Protein AF-A0A397DYB6-F1 (afdb_monomer)

Solvent-accessible surface area (backbone atoms only — not comparable to full-atom values): 16208 Å² total; per-residue (Å²): 142,81,86,83,82,80,81,80,83,84,74,82,78,76,80,81,76,81,74,78,81,73,93,69,81,83,87,76,62,21,26,46,54,40,43,51,46,48,43,54,45,45,75,83,39,56,71,65,58,35,42,52,73,68,42,68,91,58,61,71,75,56,37,57,54,50,52,54,50,37,52,53,45,50,78,40,41,68,63,36,52,60,34,39,76,36,82,89,41,15,77,35,73,74,88,76,66,86,60,63,70,59,49,71,40,70,69,57,50,50,53,51,33,52,51,53,40,51,54,37,45,76,71,71,42,52,75,88,79,51,74,57,44,73,68,53,48,52,48,48,30,58,77,70,54,69,45,61,67,61,52,73,77,51,42,54,52,50,49,52,50,47,53,51,52,48,56,62,72,63,55,78,70,75,73,50,75,63,58,52,50,50,55,49,48,57,57,53,73,73,46,58,66,70,59,54,52,53,48,35,34,74,67,66,76,43,68,85,84,70,76,82,80,80,83,80,82,77,82,80,72,90,70,80,68,61,60,62,58,48,50,58,62,72,66,62,83,65,84,77,76,65,96,78,76,76,89,77,81,82,95,76,90,75,94,131

Structure (mmCIF, N/CA/C/O backbone):
data_AF-A0A397DYB6-F1
#
_entry.id   AF-A0A397DYB6-F1
#
loop_
_atom_site.group_PDB
_atom_site.id
_atom_site.type_symbol
_atom_site.label_atom_id
_atom_site.label_alt_id
_atom_site.label_comp_id
_atom_site.label_asym_id
_atom_site.label_entity_id
_atom_site.label_seq_id
_atom_site.pdbx_PDB_ins_code
_atom_site.Cartn_x
_atom_site.Cartn_y
_atom_site.Cartn_z
_atom_site.occupancy
_atom_site.B_iso_or_equiv
_atom_site.auth_seq_id
_atom_site.auth_comp_id
_atom_site.auth_asym_id
_atom_site.auth_atom_id
_atom_site.pdbx_PDB_model_num
ATOM 1 N N . MET A 1 1 ? 20.108 -19.022 53.177 1.00 40.31 1 MET A N 1
ATOM 2 C CA . MET A 1 1 ? 20.125 -18.521 51.786 1.00 40.31 1 MET A CA 1
ATOM 3 C C . MET A 1 1 ? 20.118 -19.710 50.841 1.00 40.31 1 MET A C 1
ATOM 5 O O . MET A 1 1 ? 21.106 -20.425 50.787 1.00 40.31 1 MET A O 1
ATOM 9 N N . ALA A 1 2 ? 19.011 -19.933 50.136 1.00 40.62 2 ALA A N 1
ATOM 10 C CA . ALA A 1 2 ? 18.939 -20.812 48.971 1.00 40.62 2 ALA A CA 1
ATOM 11 C C . ALA A 1 2 ? 17.915 -20.181 48.008 1.00 40.62 2 ALA A C 1
ATOM 13 O O . ALA A 1 2 ? 16.795 -19.911 48.445 1.00 40.62 2 ALA A O 1
ATOM 14 N N . PRO A 1 3 ? 18.290 -19.834 46.764 1.00 41.88 3 PRO A N 1
ATOM 15 C CA . PRO A 1 3 ? 17.403 -19.117 45.859 1.00 41.88 3 PRO A CA 1
ATOM 16 C C . PRO A 1 3 ? 16.436 -20.069 45.148 1.00 41.88 3 PRO A C 1
ATOM 18 O O . PRO A 1 3 ? 16.834 -21.068 44.548 1.00 41.88 3 PRO A O 1
ATOM 21 N N . THR A 1 4 ? 15.157 -19.710 45.208 1.00 43.44 4 THR A N 1
ATOM 22 C CA . THR A 1 4 ? 14.029 -20.327 44.509 1.00 43.44 4 THR A CA 1
ATOM 23 C C . THR A 1 4 ? 14.244 -20.287 42.993 1.00 43.44 4 THR A C 1
ATOM 25 O O . THR A 1 4 ? 14.401 -19.218 42.402 1.00 43.44 4 THR A O 1
ATOM 28 N N . GLN A 1 5 ? 14.259 -21.463 42.365 1.00 39.41 5 GLN A N 1
ATOM 29 C CA . GLN A 1 5 ? 14.300 -21.641 40.914 1.00 39.41 5 GLN A CA 1
ATOM 30 C C . GLN A 1 5 ? 12.995 -21.125 40.289 1.00 39.41 5 GLN A C 1
ATOM 32 O O . GLN A 1 5 ? 11.906 -21.565 40.650 1.00 39.41 5 GLN A O 1
ATOM 37 N N . LEU A 1 6 ? 13.123 -20.174 39.362 1.00 42.81 6 LEU A N 1
ATOM 38 C CA . LEU A 1 6 ? 12.030 -19.629 38.565 1.00 42.81 6 LEU A CA 1
ATOM 39 C C . LEU A 1 6 ? 11.600 -20.641 37.497 1.00 42.81 6 LEU A C 1
ATOM 41 O O . LEU A 1 6 ? 12.423 -21.147 36.734 1.00 42.81 6 LEU A O 1
ATOM 45 N N . ASP A 1 7 ? 10.295 -20.895 37.460 1.00 39.62 7 ASP A N 1
ATOM 46 C CA . ASP A 1 7 ? 9.620 -21.832 36.569 1.00 39.62 7 ASP A CA 1
ATOM 47 C C . ASP A 1 7 ? 9.733 -21.428 35.084 1.00 39.62 7 ASP A C 1
ATOM 49 O O . ASP A 1 7 ? 9.879 -20.259 34.705 1.00 39.62 7 ASP A O 1
ATOM 53 N N . GLY A 1 8 ? 9.713 -22.450 34.235 1.00 36.09 8 GLY A N 1
ATOM 54 C CA . GLY A 1 8 ? 10.209 -22.454 32.870 1.00 36.09 8 GLY A CA 1
ATOM 55 C C . GLY A 1 8 ? 9.365 -21.654 31.879 1.00 36.09 8 GLY A C 1
ATOM 56 O O . GLY A 1 8 ? 8.184 -21.908 31.637 1.00 36.09 8 GLY A O 1
ATOM 57 N N . ARG A 1 9 ? 10.035 -20.743 31.172 1.00 34.75 9 ARG A N 1
ATOM 58 C CA . ARG A 1 9 ? 9.524 -20.068 29.976 1.00 34.75 9 ARG A CA 1
ATOM 59 C C . ARG A 1 9 ? 9.303 -21.103 28.861 1.00 34.75 9 ARG A C 1
ATOM 61 O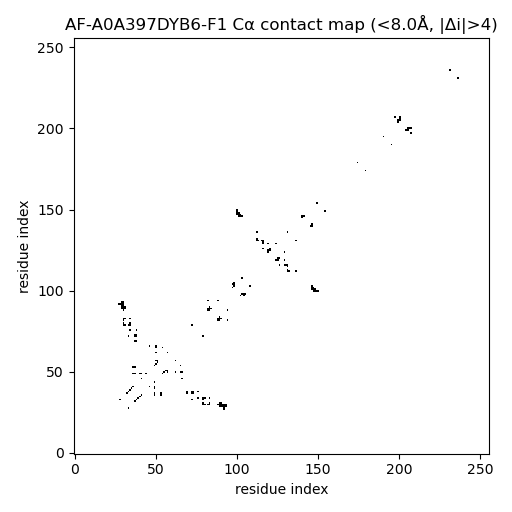 O . ARG A 1 9 ? 10.257 -21.515 28.205 1.00 34.75 9 ARG A O 1
ATOM 68 N N . ARG A 1 10 ? 8.052 -21.509 28.610 1.00 39.28 10 ARG A N 1
ATOM 69 C CA . ARG A 1 10 ? 7.687 -22.373 27.468 1.00 39.28 10 ARG A CA 1
ATOM 70 C C . ARG A 1 10 ? 7.988 -21.659 26.147 1.00 39.28 10 ARG A C 1
ATOM 72 O O . ARG A 1 10 ? 7.194 -20.855 25.660 1.00 39.28 10 ARG A O 1
ATOM 79 N N . THR A 1 11 ? 9.131 -21.954 25.540 1.00 42.47 11 THR A N 1
ATOM 80 C CA . THR A 1 11 ? 9.420 -21.594 24.151 1.00 42.47 11 THR A CA 1
ATOM 81 C C . THR A 1 11 ? 8.788 -22.647 23.244 1.00 42.47 11 THR A C 1
ATOM 83 O O . THR A 1 11 ? 9.254 -23.777 23.131 1.00 42.47 11 THR A O 1
ATOM 86 N N . GLY A 1 12 ? 7.670 -22.293 22.608 1.00 33.28 12 GLY A N 1
ATOM 87 C CA . GLY A 1 12 ? 7.021 -23.145 21.613 1.00 33.28 12 GLY A CA 1
ATOM 88 C C . GLY A 1 12 ? 7.975 -23.448 20.455 1.00 33.28 12 GLY A C 1
ATOM 89 O O . GLY A 1 12 ? 8.261 -22.581 19.628 1.00 33.28 12 GLY A O 1
ATOM 90 N N . GLY A 1 13 ? 8.479 -24.681 20.399 1.00 32.38 13 GLY A N 1
ATOM 91 C CA . GLY A 1 13 ? 9.317 -25.170 19.313 1.00 32.38 13 GLY A CA 1
ATOM 92 C C . GLY A 1 13 ? 8.537 -25.188 18.001 1.00 32.38 13 GLY A C 1
ATOM 93 O O . GLY A 1 13 ? 7.650 -26.014 17.793 1.00 32.38 13 GLY A O 1
ATOM 94 N N . THR A 1 14 ? 8.871 -24.283 17.083 1.00 47.94 14 THR A N 1
ATOM 95 C CA . THR A 1 14 ? 8.386 -24.358 15.704 1.00 47.94 14 THR A CA 1
ATOM 96 C C . THR A 1 14 ? 8.990 -25.600 15.053 1.00 47.94 14 THR A C 1
ATOM 98 O O . THR A 1 14 ? 10.197 -25.674 14.823 1.00 47.94 14 THR A O 1
ATOM 101 N N . LYS A 1 15 ? 8.152 -26.607 14.769 1.00 54.50 15 LYS A N 1
ATOM 102 C CA . LYS A 1 15 ? 8.555 -27.808 14.025 1.00 54.50 15 LYS A CA 1
ATOM 103 C C . LYS A 1 15 ? 9.227 -27.368 12.719 1.00 54.50 15 LYS A C 1
ATOM 105 O O . LYS A 1 15 ? 8.583 -26.778 11.849 1.00 54.50 15 LYS A O 1
ATOM 110 N N . LYS A 1 16 ? 10.534 -27.619 12.582 1.00 59.69 16 LYS A N 1
ATOM 111 C CA . LYS A 1 16 ? 11.292 -27.310 11.363 1.00 59.69 16 LYS A CA 1
ATOM 112 C C . LYS A 1 16 ? 10.844 -28.257 10.251 1.00 59.69 16 LYS A C 1
ATOM 114 O O . LYS A 1 16 ? 11.383 -29.345 10.097 1.00 59.69 16 LYS A O 1
ATOM 119 N N . ILE A 1 17 ? 9.855 -27.841 9.464 1.00 60.44 17 ILE A N 1
ATOM 120 C CA . ILE A 1 17 ? 9.490 -28.534 8.225 1.00 60.44 17 ILE A CA 1
ATOM 121 C C . ILE A 1 17 ? 10.698 -28.439 7.281 1.00 60.44 17 ILE A C 1
ATOM 123 O O . ILE A 1 17 ? 11.021 -27.354 6.786 1.00 60.44 17 ILE A O 1
ATOM 127 N N . LYS A 1 18 ? 11.389 -29.562 7.048 1.00 68.94 18 LYS A N 1
ATOM 128 C CA . LYS A 1 18 ? 12.520 -29.647 6.114 1.00 68.94 18 LYS A CA 1
ATOM 129 C C . LYS A 1 18 ? 11.994 -29.451 4.691 1.00 68.94 18 LYS A C 1
ATOM 131 O O . LYS A 1 18 ? 11.454 -30.366 4.081 1.00 68.94 18 LYS A O 1
ATOM 136 N N . ARG A 1 19 ? 12.107 -28.228 4.171 1.00 71.56 19 ARG A N 1
ATOM 137 C CA . ARG A 1 19 ? 11.709 -27.908 2.793 1.00 71.56 19 ARG A CA 1
ATOM 138 C C . ARG A 1 19 ? 12.684 -28.566 1.816 1.00 71.56 19 ARG A C 1
ATOM 140 O O . ARG A 1 19 ? 13.894 -28.428 1.977 1.00 71.56 19 ARG A O 1
ATOM 147 N N . MET A 1 20 ? 12.152 -29.240 0.797 1.00 77.44 20 MET A N 1
ATOM 148 C CA . MET A 1 20 ? 12.944 -29.781 -0.311 1.00 77.44 20 MET A CA 1
ATOM 149 C C . MET A 1 20 ? 13.764 -28.660 -0.982 1.00 77.44 20 MET A C 1
ATOM 151 O O . MET A 1 20 ? 13.239 -27.552 -1.167 1.00 77.44 20 MET A O 1
ATOM 155 N N . PRO A 1 21 ? 15.028 -28.914 -1.370 1.00 79.44 21 PRO A N 1
ATOM 156 C CA . PRO A 1 21 ? 15.808 -27.967 -2.158 1.00 79.44 21 PRO A CA 1
ATOM 157 C C . PRO A 1 21 ? 15.076 -27.605 -3.455 1.00 79.44 21 PRO A C 1
ATOM 159 O O . PRO A 1 21 ? 14.528 -28.465 -4.144 1.00 79.44 21 PRO A O 1
ATOM 162 N N . LYS A 1 22 ? 15.043 -26.314 -3.801 1.00 77.69 22 LYS A N 1
ATOM 163 C CA . LYS A 1 22 ? 14.384 -25.856 -5.031 1.00 77.69 22 LYS A CA 1
ATOM 164 C C . LYS A 1 22 ? 15.155 -26.370 -6.251 1.00 77.69 22 LYS A C 1
ATOM 166 O O . LYS A 1 22 ? 16.337 -26.068 -6.381 1.00 77.69 22 LYS A O 1
ATOM 171 N N . LYS A 1 23 ? 14.463 -27.067 -7.162 1.00 74.38 23 LYS A N 1
ATOM 172 C CA . LYS A 1 23 ? 15.022 -27.576 -8.433 1.00 74.38 23 LYS A CA 1
ATOM 173 C C . LYS A 1 23 ? 15.582 -26.466 -9.333 1.00 74.38 23 LYS A C 1
ATOM 175 O O . LYS A 1 23 ? 16.555 -26.679 -10.040 1.00 74.38 23 LYS A O 1
ATOM 180 N N . HIS A 1 24 ? 14.999 -25.268 -9.271 1.00 69.81 24 HIS A N 1
ATOM 181 C CA . HIS A 1 24 ? 15.431 -24.114 -10.056 1.00 69.81 24 HIS A CA 1
ATOM 182 C C . HIS A 1 24 ? 15.834 -22.956 -9.141 1.00 69.81 24 HIS A C 1
ATOM 184 O O . HIS A 1 24 ? 15.083 -22.558 -8.242 1.00 69.81 24 HIS A O 1
ATOM 190 N N . LYS A 1 25 ? 17.023 -22.396 -9.385 1.00 66.94 25 LYS A N 1
ATOM 191 C CA . LYS A 1 25 ? 17.463 -21.137 -8.780 1.00 66.94 25 LYS A CA 1
ATOM 192 C C . LYS A 1 25 ? 17.098 -20.011 -9.740 1.00 66.94 25 LYS A C 1
ATOM 194 O O . LYS A 1 25 ? 17.652 -19.917 -10.827 1.00 66.94 25 LYS A O 1
ATOM 199 N N . ASN A 1 26 ? 16.167 -19.153 -9.340 1.00 63.81 26 ASN A N 1
ATOM 200 C CA . ASN A 1 26 ? 15.867 -17.957 -10.117 1.00 63.81 26 ASN A CA 1
ATOM 201 C C . ASN A 1 26 ? 17.055 -16.992 -10.016 1.00 63.81 26 ASN A C 1
ATOM 203 O O . ASN A 1 26 ? 17.346 -16.481 -8.933 1.00 63.81 26 ASN A O 1
ATOM 207 N N . LEU A 1 27 ? 17.733 -16.748 -11.138 1.00 68.62 27 LEU A N 1
ATOM 208 C CA . LEU A 1 27 ? 18.772 -15.730 -11.232 1.00 68.62 27 LEU A CA 1
ATOM 209 C C . LEU A 1 27 ? 18.103 -14.351 -11.263 1.00 68.62 27 LEU A C 1
ATOM 211 O O . LEU A 1 27 ? 17.381 -14.016 -12.201 1.00 68.62 27 LEU A O 1
ATOM 215 N N . TYR A 1 28 ? 18.312 -13.552 -10.219 1.00 73.62 28 TYR A N 1
ATOM 216 C CA . TYR A 1 28 ? 17.743 -12.211 -10.129 1.00 73.62 28 TYR A CA 1
ATOM 217 C C . TYR A 1 28 ? 18.808 -11.136 -10.306 1.00 73.62 28 TYR A C 1
ATOM 219 O O . TYR A 1 28 ? 19.914 -11.234 -9.776 1.00 73.62 28 TYR A O 1
ATOM 227 N N . HIS A 1 29 ? 18.417 -10.071 -10.999 1.00 83.44 29 HIS A N 1
ATOM 228 C CA . HIS A 1 29 ? 19.212 -8.860 -11.135 1.00 83.44 29 HIS A CA 1
ATOM 229 C C . HIS A 1 29 ? 18.782 -7.876 -10.047 1.00 83.44 29 HIS A C 1
ATOM 231 O O . HIS A 1 29 ? 17.664 -7.347 -10.083 1.00 83.44 29 HIS A O 1
ATOM 237 N N . THR A 1 30 ? 19.652 -7.693 -9.056 1.00 91.19 30 THR A N 1
ATOM 238 C CA . THR A 1 30 ? 19.509 -6.675 -8.008 1.00 91.19 30 THR A CA 1
ATOM 239 C C . THR A 1 30 ? 19.676 -5.278 -8.600 1.00 91.19 30 THR A C 1
ATOM 241 O O . THR A 1 30 ? 20.133 -5.141 -9.740 1.00 91.19 30 THR A O 1
ATOM 244 N N . TYR A 1 31 ? 19.289 -4.234 -7.865 1.00 92.62 31 TYR A N 1
ATOM 245 C CA . TYR A 1 31 ? 19.522 -2.859 -8.316 1.00 92.62 31 TYR A CA 1
ATOM 246 C C . TYR A 1 31 ? 21.004 -2.587 -8.558 1.00 92.62 31 TYR A C 1
ATOM 248 O O . TYR A 1 31 ? 21.332 -2.009 -9.587 1.00 92.62 31 TYR A O 1
ATOM 256 N N . GLU A 1 32 ? 21.889 -3.110 -7.710 1.00 91.94 32 GLU A N 1
ATOM 257 C CA . GLU A 1 32 ? 23.336 -3.031 -7.931 1.00 91.94 32 GLU A CA 1
ATOM 258 C C . GLU A 1 32 ? 23.769 -3.660 -9.251 1.00 91.94 32 GLU A C 1
ATOM 260 O O . GLU A 1 32 ? 24.425 -3.010 -10.062 1.00 91.94 32 GLU A O 1
ATOM 265 N N . LYS A 1 33 ? 23.347 -4.903 -9.513 1.00 88.69 33 LYS A N 1
ATOM 266 C CA . LYS A 1 33 ? 23.692 -5.586 -10.765 1.00 88.69 33 LYS A CA 1
ATOM 267 C C . LYS A 1 33 ? 23.135 -4.848 -11.979 1.00 88.69 33 LYS A C 1
ATOM 269 O O . LYS A 1 33 ? 23.817 -4.761 -12.994 1.00 88.69 33 LYS A O 1
ATOM 274 N N . LYS A 1 34 ? 21.919 -4.295 -11.884 1.00 91.00 34 LYS A N 1
ATOM 275 C CA . LYS A 1 34 ? 21.343 -3.447 -12.939 1.00 91.00 34 LYS A CA 1
ATOM 276 C C . LYS A 1 34 ? 22.171 -2.175 -13.136 1.00 91.00 34 LYS A C 1
ATOM 278 O O . LYS A 1 34 ? 22.473 -1.829 -14.270 1.00 91.00 34 LYS A O 1
ATOM 283 N N . LEU A 1 35 ? 22.563 -1.497 -12.061 1.00 91.25 35 LEU A N 1
ATOM 284 C CA . LEU A 1 35 ? 23.327 -0.257 -12.154 1.00 91.25 35 LEU A CA 1
ATOM 285 C C . LEU A 1 35 ? 24.711 -0.491 -12.777 1.00 91.25 35 LEU A C 1
ATOM 287 O O . LEU A 1 35 ? 25.091 0.211 -13.706 1.00 91.25 35 LEU A O 1
ATOM 291 N N . HIS A 1 36 ? 25.432 -1.506 -12.308 1.00 87.75 36 HIS A N 1
ATOM 292 C CA . HIS A 1 36 ? 26.788 -1.812 -12.757 1.00 87.75 36 HIS A CA 1
ATOM 293 C C . HIS A 1 36 ? 26.821 -2.340 -14.201 1.00 87.75 36 HIS A C 1
ATOM 295 O O . HIS A 1 36 ? 27.392 -1.712 -15.089 1.00 87.75 36 HIS A O 1
ATOM 301 N N . HIS A 1 37 ? 26.156 -3.470 -14.451 1.00 81.62 37 HIS A N 1
ATOM 302 C CA . HIS A 1 37 ? 26.275 -4.210 -15.708 1.00 81.62 37 HIS A CA 1
ATOM 303 C C . HIS A 1 37 ? 25.386 -3.650 -16.822 1.00 81.62 37 HIS A C 1
ATOM 305 O O . HIS A 1 37 ? 25.775 -3.610 -17.980 1.00 81.62 37 HIS A O 1
ATOM 311 N N . ILE A 1 38 ? 24.173 -3.209 -16.491 1.00 85.56 38 ILE A N 1
ATOM 312 C CA . ILE A 1 38 ? 23.182 -2.832 -17.507 1.00 85.56 38 ILE A CA 1
ATOM 313 C C . ILE A 1 38 ? 23.234 -1.331 -17.808 1.00 85.56 38 ILE A C 1
ATOM 315 O O . ILE A 1 38 ? 23.053 -0.918 -18.949 1.00 85.56 38 ILE A O 1
ATOM 319 N N . VAL A 1 39 ? 23.461 -0.510 -16.786 1.00 83.19 39 VAL A N 1
ATOM 320 C CA . VAL A 1 39 ? 23.274 0.941 -16.852 1.00 83.19 39 VAL A CA 1
ATOM 321 C C . VAL A 1 39 ? 24.610 1.668 -17.054 1.00 83.19 39 VAL A C 1
ATOM 323 O O . VAL A 1 39 ? 24.741 2.417 -18.024 1.00 83.19 39 VAL A O 1
ATOM 326 N N . ASN A 1 40 ? 25.608 1.454 -16.196 1.00 85.81 40 ASN A N 1
ATOM 327 C CA . ASN A 1 40 ? 26.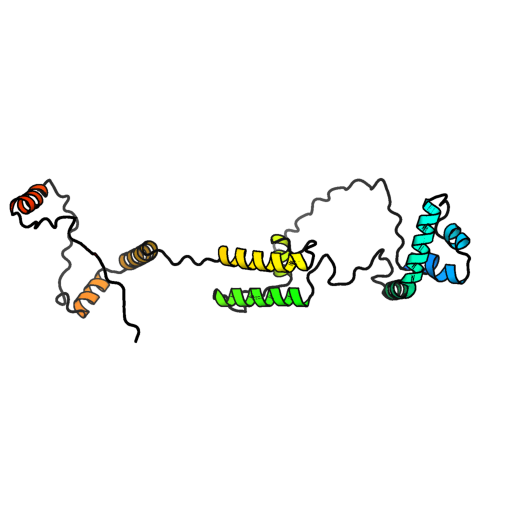902 2.142 -16.285 1.00 85.81 40 ASN A CA 1
ATOM 328 C C . ASN A 1 40 ? 27.752 1.618 -17.446 1.00 85.81 40 ASN A C 1
ATOM 330 O O . ASN A 1 40 ? 28.201 2.419 -18.258 1.00 85.81 40 ASN A O 1
ATOM 334 N N . TRP A 1 41 ? 27.861 0.296 -17.605 1.00 84.81 41 TRP A N 1
ATOM 335 C CA . TRP A 1 41 ? 28.606 -0.325 -18.711 1.00 84.81 41 TRP A CA 1
ATOM 336 C C . TRP A 1 41 ? 28.153 0.149 -20.106 1.00 84.81 41 TRP A C 1
ATOM 338 O O . TRP A 1 41 ? 28.972 0.412 -20.982 1.00 84.81 41 TRP A O 1
ATOM 348 N N . ARG A 1 42 ? 26.837 0.322 -20.309 1.00 87.00 42 ARG A N 1
ATOM 349 C CA . ARG A 1 42 ? 26.235 0.789 -21.575 1.00 87.00 42 ARG A CA 1
ATOM 350 C C . ARG A 1 42 ? 26.612 2.214 -21.977 1.00 87.00 42 ARG A C 1
ATOM 352 O O . ARG A 1 42 ? 26.380 2.567 -23.128 1.00 87.00 42 ARG A O 1
ATOM 359 N N . LYS A 1 43 ? 27.150 3.028 -21.061 1.00 82.88 43 LYS A N 1
ATOM 360 C CA . LYS A 1 43 ? 27.652 4.366 -21.407 1.00 82.88 43 LYS A CA 1
ATOM 361 C C . LYS A 1 43 ? 28.895 4.290 -22.292 1.00 82.88 43 LYS A C 1
ATOM 363 O O . LYS A 1 43 ? 29.085 5.150 -23.138 1.00 82.88 43 LYS A O 1
ATOM 368 N N . GLU A 1 44 ? 29.703 3.255 -22.089 1.00 84.31 44 GLU A N 1
ATOM 369 C CA . GLU A 1 44 ? 31.005 3.081 -22.739 1.00 84.31 44 GLU A CA 1
ATOM 370 C C . GLU A 1 44 ? 30.968 2.004 -23.836 1.00 84.31 44 GLU A C 1
ATOM 372 O O . GLU A 1 44 ? 31.843 1.970 -24.694 1.00 84.31 44 GLU A O 1
ATOM 377 N N . HIS A 1 45 ? 29.941 1.143 -23.847 1.00 87.31 45 HIS A N 1
ATOM 378 C CA . HIS A 1 45 ? 29.877 -0.034 -24.717 1.00 87.31 45 HIS A CA 1
ATOM 379 C C . HIS A 1 45 ? 28.594 -0.114 -25.552 1.00 87.31 45 HIS A C 1
ATOM 381 O O . HIS A 1 45 ? 27.509 0.313 -25.139 1.00 87.31 45 HIS A O 1
ATOM 387 N N . SER A 1 46 ? 28.700 -0.760 -26.719 1.00 90.00 46 SER A N 1
ATOM 388 C CA . SER A 1 46 ? 27.565 -1.057 -27.597 1.00 90.00 46 SER A CA 1
ATOM 389 C C . SER A 1 46 ? 26.531 -1.969 -26.920 1.00 90.00 46 SER A C 1
ATOM 391 O O . SER A 1 46 ? 26.778 -2.602 -25.890 1.00 90.00 46 SER A O 1
ATOM 393 N N . MET A 1 47 ? 25.317 -2.002 -27.474 1.00 87.06 47 MET A N 1
ATOM 394 C CA . MET A 1 47 ? 24.203 -2.713 -26.844 1.00 87.06 47 MET A CA 1
ATOM 395 C C . MET A 1 47 ? 24.438 -4.220 -26.888 1.00 87.06 47 MET A C 1
ATOM 397 O O . MET A 1 47 ? 24.144 -4.928 -25.933 1.00 87.06 47 MET A O 1
ATOM 401 N N . GLU A 1 48 ? 25.012 -4.690 -27.989 1.00 87.56 48 GLU A N 1
ATOM 402 C CA . GLU A 1 48 ? 25.382 -6.084 -28.202 1.00 87.56 48 GLU A CA 1
ATOM 403 C C . GLU A 1 48 ? 26.470 -6.516 -27.222 1.00 87.56 48 GLU A C 1
ATOM 405 O O . GLU A 1 48 ? 26.272 -7.501 -26.517 1.00 87.56 48 GLU A O 1
ATOM 410 N N . SER A 1 49 ? 27.524 -5.706 -27.063 1.00 88.94 49 SER A N 1
ATOM 411 C CA . SER A 1 49 ? 28.588 -5.953 -26.083 1.00 88.94 49 SER A CA 1
ATOM 412 C C . SER A 1 49 ? 28.046 -6.022 -24.651 1.00 88.94 49 SER A C 1
ATOM 414 O O . SER A 1 49 ? 28.417 -6.907 -23.881 1.00 88.94 49 SER A O 1
ATOM 416 N N . ALA A 1 50 ? 27.104 -5.147 -24.286 1.00 87.50 50 ALA A N 1
ATOM 417 C CA . ALA A 1 50 ? 26.464 -5.216 -22.976 1.00 87.50 50 ALA A CA 1
ATOM 418 C C . ALA A 1 50 ? 25.648 -6.504 -22.792 1.00 87.50 50 ALA A C 1
ATOM 420 O O . ALA A 1 50 ? 25.656 -7.083 -21.709 1.00 87.50 50 ALA A O 1
ATOM 421 N N . ILE A 1 51 ? 24.953 -6.980 -23.826 1.00 88.62 51 ILE A N 1
ATOM 422 C CA . ILE A 1 51 ? 24.218 -8.245 -23.740 1.00 88.62 51 ILE A CA 1
ATOM 423 C C . ILE A 1 51 ? 25.190 -9.417 -23.588 1.00 88.62 51 ILE A C 1
ATOM 425 O O . ILE A 1 51 ? 24.959 -10.266 -22.731 1.00 88.62 51 ILE A O 1
ATOM 429 N N . ASP A 1 52 ? 26.281 -9.440 -24.348 1.00 88.19 52 ASP A N 1
ATOM 430 C CA . ASP A 1 52 ? 27.244 -10.546 -24.328 1.00 88.19 52 ASP A CA 1
ATOM 431 C C . ASP A 1 52 ? 27.978 -10.652 -22.986 1.00 88.19 52 ASP A C 1
ATOM 433 O O . ASP A 1 52 ? 28.119 -11.748 -22.441 1.00 88.19 52 ASP A O 1
ATOM 437 N N . THR A 1 53 ? 28.350 -9.515 -22.394 1.00 87.19 53 THR A N 1
ATOM 438 C CA . THR A 1 53 ? 29.012 -9.471 -21.082 1.00 87.19 53 THR A CA 1
ATOM 439 C C . THR A 1 53 ? 28.045 -9.757 -19.932 1.00 87.19 53 THR A C 1
ATOM 441 O O . THR A 1 53 ? 28.378 -10.477 -18.991 1.00 87.19 53 THR A O 1
ATOM 444 N N . CYS A 1 54 ? 26.838 -9.185 -19.967 1.00 82.75 54 CYS A N 1
ATOM 445 C CA . CYS A 1 54 ? 25.915 -9.241 -18.826 1.00 82.75 54 CYS A CA 1
ATOM 446 C C . CYS A 1 54 ? 25.023 -10.486 -18.843 1.00 82.75 54 CYS A C 1
ATOM 448 O O . CYS A 1 54 ? 24.530 -10.916 -17.799 1.00 82.75 54 CYS A O 1
ATOM 450 N N . PHE A 1 55 ? 24.800 -11.051 -20.028 1.00 85.31 55 PHE A N 1
ATOM 451 C CA . PHE A 1 55 ? 23.939 -12.200 -20.272 1.00 85.31 55 PHE A CA 1
ATOM 452 C C . PHE A 1 55 ? 24.635 -13.186 -21.222 1.00 85.31 55 PHE A C 1
ATOM 454 O O . PHE A 1 55 ? 24.159 -13.419 -22.340 1.00 85.31 55 PHE A O 1
ATOM 461 N N . PRO A 1 56 ? 25.752 -13.796 -20.781 1.00 84.25 56 PRO A N 1
ATOM 462 C CA . PRO A 1 56 ? 26.487 -14.738 -21.608 1.00 84.25 56 PRO A CA 1
ATOM 463 C C . PRO A 1 56 ? 25.590 -15.930 -21.963 1.00 84.25 56 PRO A C 1
ATOM 465 O O . PRO A 1 56 ? 24.841 -16.438 -21.125 1.00 84.25 56 PRO A O 1
ATOM 468 N N . SER A 1 57 ? 25.686 -16.402 -23.208 1.00 85.06 57 SER A N 1
ATOM 469 C CA . SER A 1 57 ? 24.906 -17.525 -23.769 1.00 85.06 57 SER A CA 1
ATOM 470 C C . SER A 1 57 ? 23.429 -17.243 -24.093 1.00 85.06 57 SER A C 1
ATOM 472 O O . SER A 1 57 ? 22.656 -18.178 -24.322 1.00 85.06 57 SER A O 1
ATOM 474 N N . VAL A 1 58 ? 22.997 -15.978 -24.141 1.00 85.81 58 VAL A N 1
ATOM 475 C CA . VAL A 1 58 ? 21.626 -15.639 -24.555 1.00 85.81 58 VAL A CA 1
ATOM 476 C C . VAL A 1 58 ? 21.536 -15.440 -26.073 1.00 85.81 58 VAL A C 1
ATOM 478 O O . VAL A 1 58 ? 22.035 -14.459 -26.618 1.00 85.81 58 VAL A O 1
ATOM 481 N N . ALA A 1 59 ? 20.825 -16.350 -26.746 1.00 87.50 59 ALA A N 1
ATOM 482 C CA . ALA A 1 59 ? 20.605 -16.335 -28.194 1.00 87.50 59 ALA A CA 1
ATOM 483 C C . ALA A 1 59 ? 19.115 -16.211 -28.579 1.00 87.50 59 ALA A C 1
ATOM 485 O O . ALA A 1 59 ? 18.211 -16.448 -27.767 1.00 87.50 59 ALA A O 1
ATOM 486 N N . GLY A 1 60 ? 18.864 -15.841 -29.839 1.00 88.06 60 GLY A N 1
ATOM 487 C CA . GLY A 1 60 ? 17.525 -15.773 -30.436 1.00 88.06 60 GLY A CA 1
ATOM 488 C C . GLY A 1 60 ? 16.582 -14.796 -29.724 1.00 88.06 60 GLY A C 1
ATOM 489 O O . GLY A 1 60 ? 17.001 -13.746 -29.239 1.00 88.06 60 GLY A O 1
ATOM 490 N N . ALA A 1 61 ? 15.301 -15.156 -29.607 1.00 86.38 61 ALA A N 1
ATOM 491 C CA . ALA A 1 61 ? 14.259 -14.301 -29.020 1.00 86.38 61 ALA A CA 1
ATOM 492 C C . ALA A 1 61 ? 14.569 -13.821 -27.586 1.00 86.38 61 ALA A C 1
ATOM 494 O O . ALA A 1 61 ? 14.168 -12.726 -27.186 1.00 86.38 61 ALA A O 1
ATOM 495 N N . LYS A 1 62 ? 15.334 -14.605 -26.814 1.00 86.19 62 LYS A N 1
ATOM 496 C CA . LYS A 1 62 ? 15.757 -14.226 -25.458 1.00 86.19 62 LYS A CA 1
ATOM 497 C C . LYS A 1 62 ? 16.700 -13.018 -25.474 1.00 86.19 62 LYS A C 1
ATOM 499 O O . LYS A 1 62 ? 16.651 -12.208 -24.548 1.00 86.19 62 LYS A O 1
ATOM 504 N N . ARG A 1 63 ? 17.503 -12.852 -26.535 1.00 90.81 63 ARG A N 1
ATOM 505 C CA . ARG A 1 63 ? 18.407 -11.703 -26.714 1.00 90.81 63 ARG A CA 1
ATOM 506 C C . ARG A 1 63 ? 17.605 -10.409 -26.838 1.00 90.81 63 ARG A C 1
ATOM 508 O O . ARG A 1 63 ? 17.914 -9.425 -26.175 1.00 90.81 63 ARG A O 1
ATOM 515 N N . THR A 1 64 ? 16.501 -10.440 -27.584 1.00 89.06 64 THR A N 1
ATOM 516 C CA . THR A 1 64 ? 15.569 -9.310 -27.714 1.00 89.06 64 THR A CA 1
ATOM 517 C C . THR A 1 64 ? 14.880 -8.971 -26.388 1.00 89.06 64 THR A C 1
ATOM 519 O O . THR A 1 64 ? 14.685 -7.797 -26.074 1.00 89.06 64 THR A O 1
ATOM 522 N N . THR A 1 65 ? 14.525 -9.966 -25.567 1.00 89.88 65 THR A N 1
ATOM 523 C CA . THR A 1 65 ? 13.973 -9.719 -24.221 1.00 89.88 65 THR A CA 1
ATOM 524 C C . THR A 1 65 ? 14.982 -9.014 -23.318 1.00 89.88 6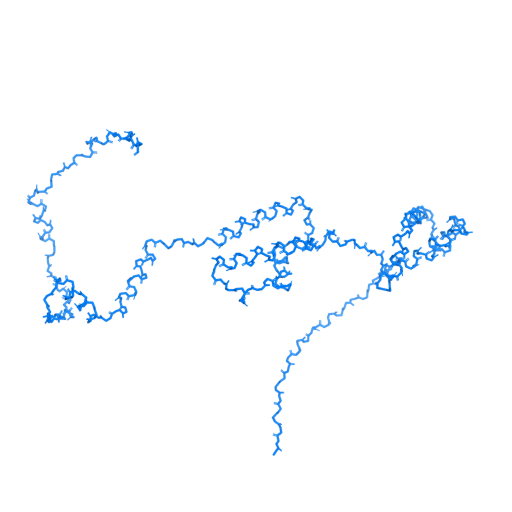5 THR A C 1
ATOM 526 O O . THR A 1 65 ? 14.629 -8.036 -22.656 1.00 89.88 65 THR A O 1
ATOM 529 N N . VAL A 1 66 ? 16.234 -9.476 -23.318 1.00 88.75 66 VAL A N 1
ATOM 530 C CA . VAL A 1 66 ? 17.322 -8.843 -22.563 1.00 88.75 66 VAL A CA 1
ATOM 531 C C . VAL A 1 66 ? 17.561 -7.417 -23.056 1.00 88.75 66 VAL A C 1
ATOM 533 O O . VAL A 1 66 ? 17.614 -6.499 -22.244 1.00 88.75 66 VAL A O 1
ATOM 536 N N . TRP A 1 67 ? 17.608 -7.208 -24.370 1.00 90.88 67 TRP A N 1
ATOM 537 C CA . TRP A 1 67 ? 17.723 -5.882 -24.979 1.00 90.88 67 TRP A CA 1
ATOM 538 C C . TRP A 1 67 ? 16.644 -4.915 -24.462 1.00 90.88 67 TRP A C 1
ATOM 540 O O . TRP A 1 67 ? 16.955 -3.834 -23.960 1.00 90.88 67 TRP A O 1
ATOM 550 N N . LYS A 1 68 ? 15.371 -5.341 -24.457 1.00 90.69 68 LYS A N 1
ATOM 551 C CA . LYS A 1 68 ? 14.257 -4.548 -23.899 1.00 90.69 68 LYS A CA 1
ATOM 552 C C . LYS A 1 68 ? 14.425 -4.289 -22.398 1.00 90.69 68 LYS A C 1
ATOM 554 O O . LYS A 1 68 ? 14.068 -3.218 -21.910 1.00 90.69 68 LYS A O 1
ATOM 559 N N . GLN A 1 69 ? 14.958 -5.252 -21.648 1.00 88.75 69 GLN A N 1
ATOM 560 C CA . GLN A 1 69 ? 15.222 -5.097 -20.217 1.00 88.75 69 GLN A CA 1
ATOM 561 C C . GLN A 1 69 ? 16.331 -4.071 -19.942 1.00 88.75 69 GLN A C 1
ATOM 563 O O . GLN A 1 69 ? 16.217 -3.306 -18.977 1.00 88.75 69 GLN A O 1
ATOM 568 N N . ILE A 1 70 ? 17.374 -4.042 -20.775 1.00 89.25 70 ILE A N 1
ATOM 569 C CA . ILE A 1 70 ? 18.451 -3.052 -20.700 1.00 89.25 70 ILE A CA 1
ATOM 570 C C . ILE A 1 70 ? 17.885 -1.657 -20.955 1.00 89.25 70 ILE A C 1
ATOM 572 O O . ILE A 1 70 ? 18.019 -0.797 -20.087 1.00 89.25 70 ILE A O 1
ATOM 576 N N . LEU A 1 71 ? 17.133 -1.472 -22.044 1.00 89.88 71 LEU A N 1
ATOM 577 C CA . LEU A 1 71 ? 16.475 -0.195 -22.343 1.00 89.88 71 LEU A CA 1
ATOM 578 C C . LEU A 1 71 ? 15.526 0.267 -21.237 1.00 89.88 71 LEU A C 1
ATOM 580 O O . LEU A 1 71 ? 15.528 1.432 -20.848 1.00 89.88 71 LEU A O 1
ATOM 584 N N . ARG A 1 72 ? 14.728 -0.648 -20.678 1.00 90.88 72 ARG A N 1
ATOM 585 C CA . ARG A 1 72 ? 13.844 -0.319 -19.554 1.00 90.88 72 ARG A CA 1
ATOM 586 C C . ARG A 1 72 ? 14.630 0.133 -18.324 1.00 90.88 72 ARG A C 1
ATOM 588 O O . ARG A 1 72 ? 14.187 1.028 -17.612 1.00 90.88 72 ARG A O 1
ATOM 595 N N . SER A 1 73 ? 15.760 -0.510 -18.049 1.00 89.44 73 SER A N 1
ATOM 596 C CA . SER A 1 73 ? 16.615 -0.156 -16.913 1.00 89.44 73 SER A CA 1
ATOM 597 C C . SER A 1 73 ? 17.298 1.191 -17.143 1.00 89.44 73 SER A C 1
ATOM 599 O O . SER A 1 73 ? 17.381 1.997 -16.225 1.00 89.44 73 SER A O 1
ATOM 601 N N . GLU A 1 74 ? 17.710 1.461 -18.379 1.00 89.44 74 GLU A N 1
ATOM 602 C CA . GLU A 1 74 ? 18.238 2.746 -18.827 1.00 89.44 74 GLU A CA 1
ATOM 603 C C . GLU A 1 74 ? 17.211 3.878 -18.679 1.00 89.44 74 GLU A C 1
ATOM 605 O O . GLU A 1 74 ? 17.521 4.904 -18.083 1.00 89.44 74 GLU A O 1
ATOM 610 N N . SER A 1 75 ? 15.963 3.664 -19.097 1.00 90.44 75 SER A N 1
ATOM 611 C CA . SER A 1 75 ? 14.872 4.628 -18.885 1.00 90.44 75 SER A CA 1
ATOM 612 C C . SER A 1 75 ? 14.582 4.894 -17.399 1.00 90.44 75 SER A C 1
ATOM 614 O O . SER A 1 75 ? 14.120 5.972 -17.040 1.00 90.44 75 SER A O 1
ATOM 616 N N . GLN A 1 76 ? 14.868 3.934 -16.514 1.00 89.62 76 GLN A N 1
ATOM 617 C CA . GLN A 1 76 ? 14.650 4.045 -15.066 1.00 89.62 76 GLN A CA 1
ATOM 618 C C . GLN A 1 76 ? 15.949 4.296 -14.282 1.00 89.62 76 GLN A C 1
ATOM 620 O O . GLN A 1 76 ? 16.019 3.966 -13.093 1.00 89.62 76 GLN A O 1
ATOM 625 N N . ARG A 1 77 ? 16.968 4.872 -14.936 1.00 89.94 77 ARG A N 1
ATOM 626 C CA . ARG A 1 77 ? 18.307 5.144 -14.387 1.00 89.94 77 ARG A CA 1
ATOM 627 C C . ARG A 1 77 ? 18.270 5.780 -13.003 1.00 89.94 77 ARG A C 1
ATOM 629 O O . ARG A 1 77 ? 18.790 5.191 -12.061 1.00 89.94 77 ARG A O 1
ATOM 636 N N . ASP A 1 78 ? 17.590 6.909 -12.856 1.00 91.62 78 ASP A N 1
ATOM 637 C CA . ASP A 1 78 ? 17.587 7.669 -11.599 1.00 91.62 78 ASP A CA 1
ATOM 638 C C . ASP A 1 78 ? 16.962 6.883 -10.448 1.00 91.62 78 ASP A C 1
ATOM 640 O O . ASP A 1 78 ? 17.472 6.867 -9.328 1.00 91.62 78 ASP A O 1
ATOM 644 N N . HIS A 1 79 ? 15.891 6.142 -10.737 1.00 90.50 79 HIS A N 1
ATOM 645 C CA . HIS A 1 79 ? 15.256 5.268 -9.759 1.00 90.50 79 HIS A CA 1
ATOM 646 C C . HIS A 1 79 ? 16.184 4.127 -9.324 1.00 90.50 79 HIS A C 1
ATOM 648 O O . HIS A 1 79 ? 16.230 3.800 -8.138 1.00 90.50 79 HIS A O 1
ATOM 654 N N . ILE A 1 80 ? 16.930 3.529 -10.256 1.00 91.75 80 ILE A N 1
ATOM 655 C CA . ILE A 1 80 ? 17.904 2.472 -9.955 1.00 91.75 80 ILE A CA 1
ATOM 656 C C . ILE A 1 80 ? 19.074 3.039 -9.141 1.00 91.75 80 ILE A C 1
ATOM 658 O O . ILE A 1 80 ? 19.456 2.436 -8.141 1.00 91.75 80 ILE A O 1
ATOM 662 N N . THR A 1 81 ? 19.596 4.212 -9.499 1.00 93.44 81 THR A N 1
ATOM 663 C CA . THR A 1 81 ? 20.670 4.891 -8.758 1.00 93.44 81 THR A CA 1
ATOM 664 C C . THR A 1 81 ? 20.235 5.239 -7.335 1.00 93.44 81 THR A C 1
ATOM 666 O O . THR A 1 81 ? 20.927 4.905 -6.373 1.00 93.44 81 THR A O 1
ATOM 669 N N . MET A 1 82 ? 19.042 5.816 -7.174 1.00 92.19 82 MET A N 1
ATOM 670 C CA . MET A 1 82 ? 18.446 6.090 -5.863 1.00 92.19 82 MET A CA 1
ATOM 671 C C . MET A 1 82 ? 18.204 4.806 -5.051 1.00 92.19 82 MET A C 1
ATOM 673 O O . MET A 1 82 ? 18.320 4.806 -3.827 1.00 92.19 82 MET A O 1
ATOM 677 N N . ALA A 1 83 ? 17.843 3.701 -5.703 1.00 90.62 83 ALA A N 1
ATOM 678 C CA . ALA A 1 83 ? 17.690 2.411 -5.038 1.00 90.62 83 ALA A CA 1
ATOM 679 C C . ALA A 1 83 ? 19.036 1.841 -4.563 1.00 90.62 83 ALA A C 1
ATOM 681 O O . ALA A 1 83 ? 19.085 1.183 -3.523 1.00 90.62 83 ALA A O 1
ATOM 682 N N . CYS A 1 84 ? 20.117 2.094 -5.302 1.00 92.62 84 CYS A N 1
ATOM 683 C CA . CYS A 1 84 ? 21.469 1.668 -4.948 1.00 92.62 84 CYS A CA 1
ATOM 684 C C . CYS A 1 84 ? 22.106 2.516 -3.847 1.00 92.62 84 CYS A C 1
ATOM 686 O O . CYS A 1 84 ? 22.898 1.978 -3.079 1.00 92.62 84 CYS A O 1
ATOM 688 N N . SER A 1 85 ? 21.751 3.801 -3.728 1.00 92.94 85 SER A N 1
ATOM 689 C CA . SER A 1 85 ? 22.336 4.684 -2.706 1.00 92.94 85 SER A CA 1
ATOM 690 C C . SER A 1 85 ? 22.021 4.248 -1.271 1.00 92.94 85 SER A C 1
ATOM 692 O O . SER A 1 85 ? 22.737 4.602 -0.338 1.00 92.94 85 SER A O 1
ATOM 694 N N . LYS A 1 86 ? 20.970 3.444 -1.073 1.00 91.25 86 LYS A N 1
ATOM 695 C CA . LYS A 1 86 ? 20.576 2.918 0.238 1.00 91.25 86 LYS A CA 1
ATOM 696 C C . LYS A 1 86 ? 20.997 1.454 0.366 1.00 91.25 86 LYS A C 1
ATOM 698 O O . LYS A 1 86 ? 20.512 0.592 -0.372 1.00 91.25 86 LYS A O 1
ATOM 703 N N . ALA A 1 87 ? 21.793 1.146 1.392 1.00 89.06 87 ALA A N 1
ATOM 704 C CA . ALA A 1 87 ? 22.280 -0.211 1.674 1.00 89.06 87 ALA A CA 1
ATOM 705 C C . ALA A 1 87 ? 21.149 -1.255 1.756 1.00 89.06 87 ALA A C 1
ATOM 707 O O . ALA A 1 87 ? 21.264 -2.358 1.232 1.00 89.06 87 ALA A O 1
ATOM 708 N N . ARG A 1 88 ? 20.004 -0.878 2.343 1.00 86.56 88 ARG A N 1
ATOM 709 C CA . ARG A 1 88 ? 18.835 -1.758 2.496 1.00 86.56 88 ARG A CA 1
ATOM 710 C C . ARG A 1 88 ? 18.168 -2.144 1.170 1.00 86.56 88 ARG A C 1
ATOM 712 O O . ARG A 1 88 ? 17.492 -3.169 1.117 1.00 86.56 88 ARG A O 1
ATOM 719 N N . THR A 1 89 ? 18.289 -1.323 0.128 1.00 88.56 89 THR A N 1
ATOM 720 C CA . THR A 1 89 ? 17.529 -1.498 -1.122 1.00 88.56 89 THR A CA 1
ATOM 721 C C . THR A 1 89 ? 18.383 -1.899 -2.318 1.00 88.56 89 THR A C 1
ATOM 723 O O . THR A 1 89 ? 17.843 -2.450 -3.277 1.00 88.56 89 THR A O 1
ATOM 726 N N . ARG A 1 90 ? 19.703 -1.710 -2.239 1.00 89.69 90 ARG A N 1
ATOM 727 C CA . ARG A 1 90 ? 20.685 -2.067 -3.274 1.00 89.69 90 ARG A CA 1
ATOM 728 C C . ARG A 1 90 ? 20.584 -3.530 -3.739 1.00 89.69 90 ARG A C 1
ATOM 730 O O . ARG A 1 90 ? 20.561 -3.803 -4.941 1.00 89.69 90 ARG A O 1
ATOM 737 N N . ASP A 1 91 ? 20.428 -4.459 -2.796 1.00 87.81 91 ASP A N 1
ATOM 738 C CA . ASP A 1 91 ? 20.347 -5.905 -3.068 1.00 87.81 91 ASP A CA 1
ATOM 739 C C . ASP A 1 91 ? 18.927 -6.385 -3.418 1.00 87.81 91 ASP A C 1
ATOM 741 O O . ASP A 1 91 ? 18.687 -7.568 -3.675 1.00 87.81 91 ASP A O 1
ATOM 745 N N . MET A 1 92 ? 17.945 -5.479 -3.460 1.00 87.62 92 MET A N 1
ATOM 746 C CA . MET A 1 92 ? 16.573 -5.831 -3.815 1.00 87.62 92 MET A CA 1
ATOM 747 C C . MET A 1 92 ? 16.404 -5.946 -5.334 1.00 87.62 92 MET A C 1
ATOM 749 O O . MET A 1 92 ? 17.022 -5.238 -6.124 1.00 87.62 92 MET A O 1
ATOM 753 N N . ARG A 1 93 ? 15.502 -6.833 -5.767 1.00 86.56 93 ARG A N 1
ATOM 754 C CA . ARG A 1 93 ? 15.124 -6.976 -7.186 1.00 86.56 93 ARG A CA 1
ATOM 755 C C . ARG A 1 93 ? 14.161 -5.879 -7.649 1.00 86.56 93 ARG A C 1
ATOM 757 O O . ARG A 1 93 ? 14.194 -5.452 -8.807 1.00 86.56 93 ARG A O 1
ATOM 764 N N . THR A 1 94 ? 13.245 -5.503 -6.762 1.00 82.19 94 THR A N 1
ATOM 765 C CA . THR A 1 94 ? 12.117 -4.616 -7.046 1.00 82.19 94 THR A CA 1
ATOM 766 C C . THR A 1 94 ? 11.775 -3.844 -5.783 1.00 82.19 94 THR A C 1
ATOM 768 O O . THR A 1 94 ? 11.541 -4.452 -4.739 1.00 82.19 94 THR A O 1
ATOM 771 N N . LEU A 1 95 ? 11.705 -2.524 -5.896 1.00 75.50 95 LEU A N 1
ATOM 772 C CA . LEU A 1 95 ? 11.094 -1.642 -4.916 1.00 75.50 95 LEU A CA 1
ATOM 773 C C . LEU A 1 95 ? 9.639 -1.414 -5.309 1.00 75.50 95 LEU A C 1
ATOM 775 O O . LEU A 1 95 ? 9.333 -1.182 -6.478 1.00 75.50 95 LEU A O 1
ATOM 779 N N . ARG A 1 96 ? 8.739 -1.495 -4.332 1.00 71.94 96 ARG A N 1
ATOM 780 C CA . ARG A 1 96 ? 7.365 -1.014 -4.489 1.00 71.94 96 ARG A CA 1
ATOM 781 C C . ARG A 1 96 ? 7.272 0.338 -3.800 1.00 71.94 96 ARG A C 1
ATOM 783 O O . ARG A 1 96 ? 7.816 0.495 -2.708 1.00 71.94 96 ARG A O 1
ATOM 790 N N . LYS A 1 97 ? 6.587 1.296 -4.424 1.00 66.12 97 LYS A N 1
ATOM 791 C CA . LYS A 1 97 ? 6.205 2.534 -3.738 1.00 66.12 97 LYS A CA 1
ATOM 792 C C . LYS A 1 97 ? 5.269 2.170 -2.580 1.00 66.12 97 LYS A C 1
ATOM 794 O O . LYS A 1 97 ? 4.418 1.292 -2.728 1.00 66.12 97 LYS A O 1
ATOM 799 N N . GLN A 1 98 ? 5.456 2.812 -1.431 1.00 57.72 98 GLN A N 1
ATOM 800 C CA . GLN A 1 98 ? 4.532 2.670 -0.305 1.00 57.72 98 GLN A CA 1
ATOM 801 C C . GLN A 1 98 ? 3.126 3.130 -0.728 1.00 57.72 98 GLN A C 1
ATOM 803 O O . GLN A 1 98 ? 2.999 4.037 -1.548 1.00 57.72 98 GLN A O 1
ATOM 808 N N . GLY A 1 99 ? 2.084 2.475 -0.209 1.00 55.03 99 GLY A N 1
ATOM 809 C CA . GLY A 1 99 ? 0.684 2.810 -0.508 1.00 55.03 99 GLY A CA 1
ATOM 810 C C . GLY A 1 99 ? 0.117 2.221 -1.805 1.00 55.03 99 GLY A C 1
ATOM 811 O O . GLY A 1 99 ? -1.028 2.503 -2.137 1.00 55.03 99 GLY A O 1
ATOM 812 N N . ILE A 1 100 ? 0.872 1.390 -2.535 1.00 56.00 100 ILE A N 1
ATOM 813 C CA . ILE A 1 100 ? 0.385 0.739 -3.758 1.00 56.00 100 ILE A CA 1
ATOM 814 C C . ILE A 1 100 ? 0.395 -0.781 -3.552 1.00 56.00 100 ILE A C 1
ATOM 816 O O . ILE A 1 100 ? 1.451 -1.410 -3.469 1.00 56.00 100 ILE A O 1
ATOM 820 N N . SER A 1 101 ? -0.801 -1.373 -3.516 1.00 47.34 101 SER A N 1
ATOM 821 C CA . SER A 1 101 ? -1.096 -2.800 -3.749 1.00 47.34 101 SER A CA 1
ATOM 822 C C . SER A 1 101 ? -1.101 -3.792 -2.566 1.00 47.34 101 SER A C 1
ATOM 824 O O . SER A 1 101 ? -1.719 -4.845 -2.715 1.00 47.34 101 SER A O 1
ATOM 826 N N . THR A 1 102 ? -0.510 -3.520 -1.395 1.00 52.16 102 THR A N 1
ATOM 827 C CA . THR A 1 102 ? -0.547 -4.501 -0.268 1.00 52.16 102 THR A CA 1
ATOM 828 C C . THR A 1 102 ? -0.774 -3.923 1.125 1.00 52.16 102 THR A C 1
ATOM 830 O O . THR A 1 102 ? -0.828 -4.672 2.095 1.00 52.16 102 THR A O 1
ATOM 833 N N . THR A 1 103 ? -0.855 -2.606 1.247 1.00 54.50 103 THR A N 1
ATOM 834 C CA . THR A 1 103 ? -1.071 -1.910 2.516 1.00 54.50 103 THR A CA 1
ATOM 835 C C . THR A 1 103 ? -1.890 -0.674 2.211 1.00 54.50 103 THR A C 1
ATOM 837 O O . THR A 1 103 ? -1.622 0.008 1.216 1.00 54.50 103 THR A O 1
ATOM 840 N N . LEU A 1 104 ? -2.879 -0.415 3.053 1.00 62.69 104 LEU A N 1
ATOM 841 C CA . LEU A 1 104 ? -3.655 0.811 3.034 1.00 62.69 104 LEU A CA 1
ATOM 842 C C . LEU A 1 104 ? -2.692 2.016 3.161 1.00 62.69 104 LEU A C 1
ATOM 844 O O . LEU A 1 104 ? -1.567 1.875 3.650 1.00 62.69 104 LEU A O 1
ATOM 848 N N . THR A 1 105 ? -3.060 3.195 2.657 1.00 69.75 105 THR A N 1
ATOM 849 C CA . THR A 1 105 ? -2.224 4.389 2.878 1.00 69.75 105 THR A CA 1
ATOM 850 C C . THR A 1 105 ? -2.188 4.713 4.369 1.00 69.75 105 THR A C 1
ATOM 852 O O . THR A 1 105 ? -3.170 4.478 5.064 1.00 69.75 105 THR A O 1
ATOM 855 N N . ARG A 1 106 ? -1.083 5.289 4.868 1.00 69.94 106 ARG A N 1
ATOM 856 C CA . ARG A 1 106 ? -0.933 5.616 6.301 1.00 69.94 106 ARG A CA 1
ATOM 857 C C . ARG A 1 106 ? -2.114 6.437 6.837 1.00 69.94 106 ARG A C 1
ATOM 859 O O . ARG A 1 106 ? -2.645 6.129 7.890 1.00 69.94 106 ARG A O 1
ATOM 866 N N . ILE A 1 107 ? -2.573 7.406 6.045 1.00 71.19 107 ILE A N 1
ATOM 867 C CA . ILE A 1 107 ? -3.738 8.249 6.349 1.00 71.19 107 ILE A CA 1
ATOM 868 C C . ILE A 1 107 ? -5.010 7.403 6.488 1.00 71.19 107 ILE A C 1
ATOM 870 O O . ILE A 1 107 ? -5.811 7.595 7.394 1.00 71.19 107 ILE A O 1
ATOM 874 N N . ALA A 1 108 ? -5.214 6.437 5.597 1.00 71.50 108 ALA A N 1
ATOM 875 C CA . ALA A 1 108 ? -6.377 5.568 5.663 1.00 71.50 108 ALA A CA 1
ATOM 876 C C . ALA A 1 108 ? -6.287 4.555 6.822 1.00 71.50 108 ALA A C 1
ATOM 878 O O . ALA A 1 108 ? -7.321 4.209 7.389 1.00 71.50 108 ALA A O 1
ATOM 879 N N . GLU A 1 109 ? -5.085 4.116 7.217 1.00 74.38 109 GLU A N 1
ATOM 880 C CA . GLU A 1 109 ? -4.880 3.316 8.436 1.00 74.38 109 GLU A CA 1
ATOM 881 C C . GLU A 1 109 ? -5.251 4.124 9.690 1.00 74.38 109 GLU A C 1
ATOM 883 O O . GLU A 1 109 ? -6.018 3.645 10.526 1.00 74.38 109 GLU A O 1
ATOM 888 N N . GLU A 1 110 ? -4.789 5.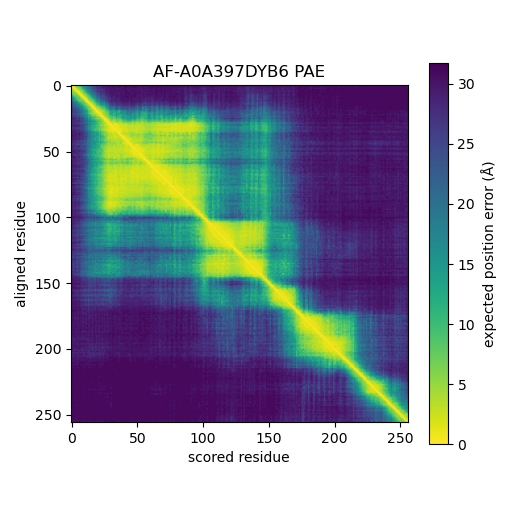375 9.771 1.00 80.69 110 GLU A N 1
ATOM 889 C CA . GLU A 1 110 ? -5.115 6.320 10.849 1.00 80.69 110 GLU A CA 1
ATOM 890 C C . GLU A 1 110 ? -6.630 6.580 10.930 1.00 80.69 110 GLU A C 1
ATOM 892 O O . GLU A 1 110 ? -7.215 6.471 12.007 1.00 80.69 110 GLU A O 1
ATOM 897 N N . ASN A 1 111 ? -7.297 6.793 9.790 1.00 80.06 111 ASN A N 1
ATOM 898 C CA . ASN A 1 111 ? -8.750 6.988 9.736 1.00 80.06 111 ASN A CA 1
ATOM 899 C C . ASN A 1 111 ? -9.541 5.776 10.258 1.00 80.06 111 ASN A C 1
ATOM 901 O O . ASN A 1 111 ? -10.579 5.941 10.900 1.00 80.06 111 ASN A O 1
ATOM 905 N N . ILE A 1 112 ? -9.089 4.548 9.973 1.00 77.94 112 ILE A N 1
ATOM 906 C CA . ILE A 1 112 ? -9.733 3.332 10.496 1.00 77.94 112 ILE A CA 1
ATOM 907 C C . ILE A 1 112 ? -9.513 3.218 12.005 1.00 77.94 112 ILE A C 1
ATOM 909 O O . ILE A 1 112 ? -10.444 2.851 12.722 1.00 77.94 112 ILE A O 1
ATOM 913 N N . ALA A 1 113 ? -8.311 3.538 12.490 1.00 81.50 113 ALA A N 1
ATOM 914 C CA . ALA A 1 113 ? -8.003 3.513 13.915 1.00 81.50 113 ALA A CA 1
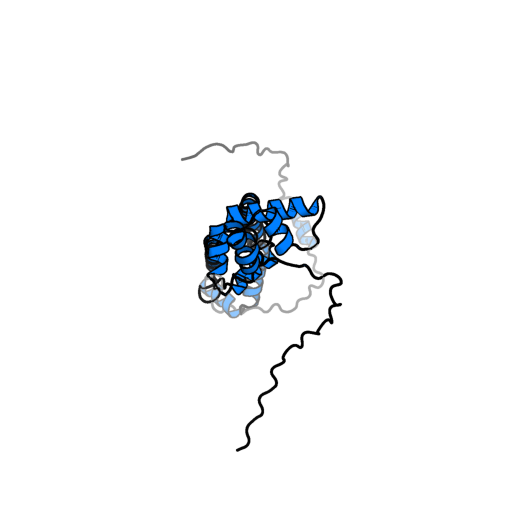ATOM 915 C C . ALA A 1 113 ? -8.850 4.532 14.696 1.00 81.50 113 ALA A C 1
ATOM 917 O O . ALA A 1 113 ? -9.459 4.164 15.698 1.00 81.50 113 ALA A O 1
ATOM 918 N N . GLN A 1 114 ? -8.958 5.769 14.199 1.00 82.06 114 GLN A N 1
ATOM 919 C CA . GLN A 1 114 ? -9.803 6.809 14.795 1.00 82.06 114 GLN A CA 1
ATOM 920 C C . GLN A 1 114 ? -11.282 6.416 14.793 1.00 82.06 114 GLN A C 1
ATOM 922 O O . GLN A 1 114 ? -11.952 6.524 15.814 1.00 82.06 114 GLN A O 1
ATOM 927 N N . TRP A 1 115 ? -11.792 5.897 13.673 1.00 84.31 115 TRP A N 1
ATOM 928 C CA . TRP A 1 115 ? -13.172 5.416 13.617 1.00 84.31 115 TRP A CA 1
ATOM 929 C C . TRP A 1 115 ? -13.430 4.285 14.623 1.00 84.31 115 TRP A C 1
ATOM 931 O O . TRP A 1 115 ? -14.443 4.308 15.315 1.00 84.31 115 TRP A O 1
ATOM 941 N N . ALA A 1 116 ? -12.512 3.322 14.747 1.00 83.38 116 ALA A N 1
ATOM 942 C CA . ALA A 1 116 ? -12.650 2.234 15.710 1.00 83.38 116 ALA A CA 1
ATOM 943 C C . ALA A 1 116 ? -12.634 2.733 17.164 1.00 83.38 116 ALA A C 1
ATOM 945 O O . ALA A 1 116 ? -13.351 2.183 17.995 1.00 83.38 116 ALA A O 1
ATOM 946 N N . MET A 1 117 ? -11.842 3.766 17.472 1.00 82.56 117 MET A N 1
ATOM 947 C CA . MET A 1 117 ? -11.857 4.417 18.786 1.00 82.56 117 MET A CA 1
ATOM 948 C C . MET A 1 117 ? -13.200 5.095 19.064 1.00 82.56 117 MET A C 1
ATOM 950 O O . MET A 1 117 ? -13.745 4.916 20.144 1.00 82.56 117 MET A O 1
ATOM 954 N N . ASN A 1 118 ? -13.771 5.800 18.084 1.00 84.06 118 ASN A N 1
ATOM 955 C CA . ASN A 1 118 ? -15.076 6.443 18.247 1.00 84.06 118 ASN A CA 1
ATOM 956 C C . ASN A 1 118 ? -16.196 5.420 18.473 1.00 84.06 118 ASN A C 1
ATOM 958 O O . ASN A 1 118 ? -17.009 5.601 19.368 1.00 84.06 118 ASN A O 1
ATOM 962 N N . VAL A 1 119 ? -16.201 4.315 17.721 1.00 83.25 119 VAL A N 1
ATOM 963 C CA . VAL A 1 119 ? -17.172 3.228 17.939 1.00 83.25 119 VAL A CA 1
ATOM 964 C C . VAL A 1 119 ? -16.989 2.593 19.318 1.00 83.25 119 VAL A C 1
ATOM 966 O O . VAL A 1 119 ? -17.971 2.240 19.956 1.00 83.25 119 VAL A O 1
ATOM 969 N N . ALA A 1 120 ? -15.752 2.451 19.800 1.00 83.69 120 ALA A N 1
ATOM 970 C CA . ALA A 1 120 ? -15.508 1.951 21.150 1.00 83.69 120 ALA A CA 1
ATOM 971 C C . ALA A 1 120 ? -16.079 2.908 22.214 1.00 83.69 120 ALA A C 1
ATOM 973 O O . ALA A 1 120 ? -16.769 2.451 23.120 1.00 83.69 120 ALA A O 1
ATOM 974 N N . LEU A 1 121 ? -15.871 4.219 22.052 1.00 83.69 121 LEU A N 1
ATOM 975 C CA . LEU A 1 121 ? -16.434 5.245 22.936 1.00 83.69 121 LEU A CA 1
ATOM 976 C C . LEU A 1 121 ? -17.969 5.227 22.941 1.00 83.69 121 LEU A C 1
ATOM 978 O O . LEU A 1 121 ? -18.571 5.262 24.008 1.00 83.69 121 LEU A O 1
ATOM 982 N N . GLU A 1 122 ? -18.610 5.107 21.773 1.00 81.62 122 GLU A N 1
ATOM 983 C CA . GLU A 1 122 ? -20.075 4.978 21.660 1.00 81.62 122 GLU A CA 1
ATOM 984 C C . GLU A 1 122 ? -20.622 3.738 22.388 1.00 81.62 122 GLU A C 1
ATOM 986 O O . GLU A 1 122 ? -21.762 3.737 22.840 1.00 81.62 122 GLU A O 1
ATOM 991 N N . GLN A 1 123 ? -19.813 2.684 22.518 1.00 82.00 123 GLN A N 1
ATOM 992 C CA . GLN A 1 123 ? -20.155 1.451 23.236 1.00 82.00 123 GLN A CA 1
ATOM 993 C C . GLN A 1 123 ? -19.762 1.500 24.726 1.00 82.00 123 GLN A C 1
ATOM 995 O O . GLN A 1 123 ? -19.808 0.476 25.404 1.00 82.00 123 GLN A O 1
ATOM 1000 N N . GLY A 1 124 ? -19.348 2.665 25.238 1.00 83.75 124 GLY A N 1
ATOM 1001 C CA . GLY A 1 124 ? -18.976 2.860 26.642 1.00 83.75 124 GLY A CA 1
ATOM 1002 C C . GLY A 1 124 ? -17.576 2.359 27.013 1.00 83.75 124 GLY A C 1
ATOM 1003 O O . GLY A 1 124 ? -17.270 2.236 28.197 1.00 83.75 124 GLY A O 1
ATOM 1004 N N . LEU A 1 125 ? -16.714 2.056 26.034 1.00 82.56 125 LEU A N 1
ATOM 1005 C CA . LEU A 1 125 ? -15.313 1.719 26.299 1.00 82.56 125 LEU A CA 1
ATOM 1006 C C . LEU A 1 125 ? -14.492 2.997 26.452 1.00 82.56 125 LEU A C 1
ATOM 1008 O O . LEU A 1 125 ? -14.393 3.808 25.530 1.00 82.56 125 LEU A O 1
ATOM 1012 N N . GLU A 1 126 ? -13.829 3.128 27.592 1.00 74.75 126 GLU A N 1
ATOM 1013 C CA . GLU A 1 126 ? -12.932 4.245 27.872 1.00 74.75 126 GLU A CA 1
ATOM 1014 C C . GLU A 1 126 ? -11.675 4.204 26.980 1.00 74.75 126 GLU A C 1
ATOM 1016 O O . GLU A 1 126 ? -11.171 3.139 26.595 1.00 74.75 126 GLU A O 1
ATOM 1021 N N . ALA A 1 127 ? -11.098 5.373 26.676 1.00 72.88 127 ALA A N 1
ATOM 1022 C CA . ALA A 1 127 ? -9.948 5.503 25.764 1.00 72.88 127 ALA A CA 1
ATOM 1023 C C . ALA A 1 127 ? -8.690 4.728 26.226 1.00 72.88 127 ALA A C 1
ATOM 1025 O O . ALA A 1 127 ? -7.781 4.429 25.443 1.00 72.88 127 ALA A O 1
ATOM 1026 N N . ASN A 1 128 ? -8.617 4.386 27.513 1.00 79.69 128 ASN A N 1
ATOM 1027 C CA . ASN A 1 128 ? -7.559 3.560 28.089 1.00 79.69 128 ASN A CA 1
ATOM 1028 C C . ASN A 1 128 ? -7.776 2.048 27.861 1.00 79.69 128 ASN A C 1
ATOM 1030 O O . ASN A 1 128 ? -6.782 1.314 27.839 1.00 79.69 128 ASN A O 1
ATOM 1034 N N . GLN A 1 129 ? -9.015 1.596 27.641 1.00 81.06 129 GLN A N 1
ATOM 1035 C CA . GLN A 1 129 ? -9.388 0.191 27.445 1.00 81.06 129 GLN A CA 1
ATOM 1036 C C . GLN A 1 129 ? -9.203 -0.268 25.993 1.00 81.06 129 GLN A C 1
ATOM 1038 O O . GLN A 1 129 ? -8.787 -1.403 25.751 1.00 81.06 129 GLN A O 1
ATOM 1043 N N . PHE A 1 130 ? -9.430 0.614 25.014 1.00 84.06 130 PHE A N 1
ATOM 1044 C CA . PHE A 1 130 ? -9.252 0.297 23.597 1.00 84.06 130 PHE A CA 1
ATOM 1045 C C . PHE A 1 130 ? -8.376 1.324 22.867 1.00 84.06 130 PHE A C 1
ATOM 1047 O O . PHE A 1 130 ? -8.769 2.458 22.628 1.00 84.06 130 PHE A O 1
ATOM 1054 N N . LYS A 1 131 ? -7.173 0.901 22.447 1.00 82.31 131 LYS A N 1
ATOM 1055 C CA . LYS A 1 131 ? -6.166 1.791 21.827 1.00 82.31 131 LYS A CA 1
ATOM 1056 C C . LYS A 1 131 ? -5.988 1.632 20.315 1.00 82.31 131 LYS A C 1
ATOM 1058 O O . LYS A 1 131 ? -5.015 2.151 19.778 1.00 82.31 131 LYS A O 1
ATOM 1063 N N . ALA A 1 132 ? -6.841 0.850 19.644 1.00 84.75 132 ALA A N 1
ATOM 1064 C CA . ALA A 1 132 ? -6.716 0.517 18.215 1.00 84.75 132 ALA A CA 1
ATOM 1065 C C . ALA A 1 132 ? -5.258 0.237 17.761 1.00 84.75 132 ALA A C 1
ATOM 1067 O O . ALA A 1 132 ? -4.805 0.704 16.718 1.00 84.75 132 ALA A O 1
ATOM 1068 N N . SER A 1 133 ? -4.499 -0.511 18.577 1.00 85.44 133 SER A N 1
ATOM 1069 C CA . SER A 1 133 ? -3.050 -0.722 18.409 1.00 85.44 133 SER A CA 1
ATOM 1070 C C . SER A 1 133 ? -2.681 -1.231 17.004 1.00 85.44 133 SER A C 1
ATOM 1072 O O . SER A 1 133 ? -3.448 -2.009 16.428 1.00 85.44 133 SER A O 1
ATOM 1074 N N . PRO A 1 134 ? -1.480 -0.922 16.467 1.00 78.50 134 PRO A N 1
ATOM 1075 C CA . PRO A 1 134 ? -1.034 -1.415 15.160 1.00 78.50 134 PRO A CA 1
ATOM 1076 C C . PRO A 1 134 ? -1.165 -2.936 14.981 1.00 78.50 134 PRO A C 1
ATOM 1078 O O . PRO A 1 134 ? -1.497 -3.414 13.897 1.00 78.50 134 PRO A O 1
ATOM 1081 N N . SER A 1 135 ? -0.962 -3.715 16.048 1.00 80.75 135 SER A N 1
ATOM 1082 C CA . SER A 1 135 ? -1.148 -5.174 16.030 1.00 80.75 135 SER A CA 1
ATOM 1083 C C . SER A 1 135 ? -2.621 -5.579 15.925 1.00 80.75 135 SER A C 1
ATOM 1085 O O . SER A 1 135 ? -2.948 -6.510 15.185 1.00 80.75 135 SER A O 1
ATOM 1087 N N . TRP A 1 136 ? -3.513 -4.867 16.622 1.00 86.69 136 TRP A N 1
ATOM 1088 C CA . TRP A 1 136 ? -4.961 -5.061 16.518 1.00 86.69 136 TRP A CA 1
ATOM 1089 C C . TRP A 1 136 ? -5.455 -4.690 15.120 1.00 86.69 136 TRP A C 1
ATOM 1091 O O . TRP A 1 136 ? -6.136 -5.495 14.489 1.00 86.69 136 TRP A O 1
ATOM 1101 N N . MET A 1 137 ? -5.029 -3.537 14.600 1.00 81.75 137 MET A N 1
ATOM 1102 C CA . MET A 1 137 ? -5.378 -3.041 13.269 1.00 81.75 137 MET A CA 1
ATOM 1103 C C . MET A 1 137 ? -4.893 -3.994 12.170 1.00 81.75 137 MET A C 1
ATOM 1105 O O . MET A 1 137 ? -5.649 -4.351 11.268 1.00 81.75 137 MET A O 1
ATOM 1109 N N . LYS A 1 138 ? -3.668 -4.515 12.291 1.00 76.81 138 LYS A N 1
ATOM 1110 C CA . LYS A 1 138 ? -3.150 -5.553 11.390 1.00 76.81 138 LYS A CA 1
ATOM 1111 C C . LYS A 1 138 ? -3.966 -6.847 11.470 1.00 76.81 138 LYS A C 1
ATOM 1113 O O . LYS A 1 138 ? -4.216 -7.485 10.447 1.00 76.81 138 LYS A O 1
ATOM 1118 N N . GLY A 1 139 ? -4.388 -7.239 12.673 1.00 80.00 139 GLY A N 1
ATOM 1119 C CA . GLY A 1 139 ? -5.275 -8.381 12.892 1.00 80.00 139 GLY A CA 1
ATOM 1120 C C . GLY A 1 139 ? -6.663 -8.174 12.284 1.00 80.00 139 GLY A C 1
ATOM 1121 O O . GLY A 1 139 ? -7.185 -9.081 11.641 1.00 80.00 139 GLY A O 1
ATOM 1122 N N . LEU A 1 140 ? -7.236 -6.978 12.436 1.00 82.12 140 LEU A N 1
ATOM 1123 C CA . LEU A 1 140 ? -8.487 -6.555 11.811 1.00 82.12 140 LEU A CA 1
ATOM 1124 C C . LEU A 1 140 ? -8.373 -6.650 10.285 1.00 82.12 140 LEU A C 1
ATOM 1126 O O . LEU A 1 140 ? -9.110 -7.409 9.666 1.00 82.12 140 LEU A O 1
ATOM 1130 N N . MET A 1 141 ? -7.387 -5.987 9.682 1.00 77.25 141 MET A N 1
ATOM 1131 C CA . MET A 1 141 ? -7.201 -6.002 8.227 1.00 77.25 141 MET A CA 1
ATOM 1132 C C . MET A 1 141 ? -6.999 -7.415 7.670 1.00 77.25 141 MET A C 1
ATOM 1134 O O . MET A 1 141 ? -7.448 -7.716 6.567 1.00 77.25 141 MET A O 1
ATOM 1138 N N . LYS A 1 142 ? -6.342 -8.301 8.429 1.00 75.50 142 LYS A N 1
ATOM 1139 C CA . LYS A 1 142 ? -6.163 -9.704 8.043 1.00 75.50 142 LYS A CA 1
ATOM 1140 C C . LYS A 1 142 ? -7.462 -10.509 8.143 1.00 75.50 142 LYS A C 1
ATOM 1142 O O . LYS A 1 142 ? -7.754 -11.262 7.221 1.00 75.50 142 LYS A O 1
ATOM 1147 N N . ARG A 1 143 ? -8.213 -10.376 9.244 1.00 75.50 143 ARG A N 1
ATOM 1148 C CA . ARG A 1 143 ? -9.485 -11.094 9.468 1.00 75.50 143 ARG A CA 1
ATOM 1149 C C . ARG A 1 143 ? -10.545 -10.713 8.441 1.00 75.50 143 ARG A C 1
ATOM 1151 O O . ARG A 1 143 ? -11.275 -11.577 7.980 1.00 75.50 143 ARG A O 1
ATOM 1158 N N . TRP A 1 144 ? -10.566 -9.443 8.058 1.00 71.81 144 TRP A N 1
ATOM 115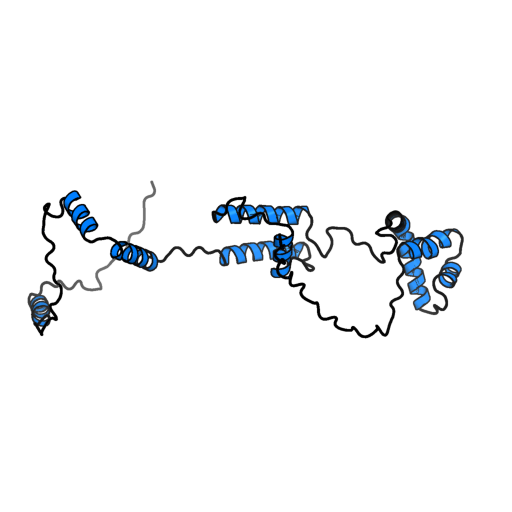9 C CA . TRP A 1 144 ? -11.566 -8.878 7.156 1.00 71.81 144 TRP A CA 1
ATOM 1160 C C . TRP A 1 144 ? -11.086 -8.766 5.702 1.00 71.81 144 TRP A C 1
ATOM 1162 O O . TRP A 1 144 ? -11.723 -8.105 4.893 1.00 71.81 144 TRP A O 1
ATOM 1172 N N . GLY A 1 145 ? -9.945 -9.371 5.349 1.00 67.38 145 GLY A N 1
ATOM 1173 C CA . GLY A 1 145 ? -9.454 -9.405 3.964 1.00 67.38 145 GLY A CA 1
ATOM 1174 C C . GLY A 1 145 ? -8.998 -8.057 3.384 1.00 67.38 145 GLY A C 1
ATOM 1175 O O . GLY A 1 145 ? -8.584 -8.000 2.231 1.00 67.38 145 GLY A O 1
ATOM 1176 N N . LEU A 1 146 ? -8.976 -6.987 4.183 1.00 67.06 146 LEU A N 1
ATOM 1177 C CA . LEU A 1 146 ? -8.611 -5.624 3.770 1.00 67.06 146 LEU A CA 1
ATOM 1178 C C . LEU A 1 146 ? -7.127 -5.472 3.376 1.00 67.06 146 LEU A C 1
ATOM 1180 O O . LEU A 1 146 ? -6.726 -4.455 2.819 1.00 67.06 146 LEU A O 1
ATOM 1184 N N . ALA A 1 147 ? -6.292 -6.475 3.666 1.00 56.94 147 ALA A N 1
ATOM 1185 C CA . ALA A 1 147 ? -4.856 -6.455 3.386 1.00 56.94 147 ALA A CA 1
ATOM 1186 C C . ALA A 1 147 ? -4.468 -6.902 1.957 1.00 56.94 147 ALA A C 1
ATOM 1188 O O . ALA A 1 147 ? -3.287 -6.832 1.605 1.00 56.94 147 ALA A O 1
ATOM 1189 N N . ILE A 1 148 ? -5.398 -7.399 1.127 1.00 46.88 148 ILE A N 1
ATOM 1190 C CA . ILE A 1 148 ? -5.051 -8.003 -0.172 1.00 46.88 148 ILE A CA 1
ATOM 1191 C C . ILE A 1 148 ? -5.866 -7.389 -1.316 1.00 46.88 148 ILE A C 1
ATOM 1193 O O . ILE A 1 148 ? -7.049 -7.654 -1.461 1.00 46.88 148 ILE A O 1
ATOM 1197 N N . ARG A 1 149 ? -5.168 -6.634 -2.179 1.00 48.47 149 ARG A N 1
ATOM 1198 C CA . ARG A 1 149 ? -5.558 -6.255 -3.554 1.00 48.47 149 ARG A CA 1
ATOM 1199 C C . ARG A 1 149 ? -6.987 -5.719 -3.764 1.00 48.47 149 ARG A C 1
ATOM 1201 O O . ARG A 1 149 ? -7.552 -5.969 -4.822 1.00 48.47 149 ARG A O 1
ATOM 1208 N N . ALA A 1 150 ? -7.544 -4.935 -2.848 1.00 40.66 150 ALA A N 1
ATOM 1209 C CA . ALA A 1 150 ? -8.662 -4.078 -3.230 1.00 40.66 150 ALA A CA 1
ATOM 1210 C C . ALA A 1 150 ? -8.095 -2.924 -4.070 1.00 40.66 150 ALA A C 1
ATOM 1212 O O . ALA A 1 150 ? -7.295 -2.122 -3.577 1.00 40.66 150 ALA A O 1
ATOM 1213 N N . ASN A 1 151 ? -8.451 -2.868 -5.357 1.00 43.97 151 ASN A N 1
ATOM 1214 C CA . ASN A 1 151 ? -8.336 -1.622 -6.105 1.00 43.97 151 ASN A CA 1
ATOM 1215 C C . ASN A 1 151 ? -9.116 -0.557 -5.325 1.00 43.97 151 ASN A C 1
ATOM 1217 O O . ASN A 1 151 ? -10.129 -0.861 -4.706 1.00 43.97 151 ASN A O 1
ATOM 1221 N N . LEU A 1 152 ? -8.639 0.684 -5.312 1.00 48.44 152 LEU A N 1
ATOM 1222 C CA . LEU A 1 152 ? -9.204 1.752 -4.480 1.00 48.44 152 LEU A CA 1
ATOM 1223 C C . LEU A 1 152 ? -10.726 1.951 -4.695 1.00 48.44 152 LEU A C 1
ATOM 1225 O O . LEU A 1 152 ? -11.421 2.293 -3.746 1.00 48.44 152 LEU A O 1
ATOM 1229 N N . ALA A 1 153 ? -11.245 1.620 -5.887 1.00 47.25 153 ALA A N 1
ATOM 1230 C CA . ALA A 1 153 ? -12.678 1.589 -6.205 1.00 47.25 153 ALA A CA 1
ATOM 1231 C C . ALA A 1 153 ? -13.463 0.477 -5.469 1.00 47.25 153 ALA A C 1
ATOM 1233 O O . ALA A 1 153 ? -14.586 0.697 -5.023 1.00 47.25 153 ALA A O 1
ATOM 1234 N N . ASP A 1 154 ? -12.855 -0.692 -5.263 1.00 50.81 154 ASP A N 1
ATOM 1235 C CA . ASP A 1 154 ? -13.423 -1.776 -4.452 1.00 50.81 154 ASP A CA 1
ATOM 1236 C C . ASP A 1 154 ? -13.264 -1.499 -2.953 1.00 50.81 154 ASP A C 1
ATOM 1238 O O . ASP A 1 154 ? -14.029 -2.008 -2.143 1.00 50.81 154 ASP A O 1
ATOM 1242 N N . GLY A 1 155 ? -12.277 -0.684 -2.564 1.00 49.75 155 GLY A N 1
ATOM 1243 C CA . GLY A 1 155 ? -12.012 -0.321 -1.173 1.00 49.75 155 GLY A CA 1
ATOM 1244 C C . GLY A 1 155 ? -13.111 0.542 -0.549 1.00 49.75 155 GLY A C 1
ATOM 1245 O O . GLY A 1 155 ? -13.449 0.339 0.614 1.00 49.75 155 GLY A O 1
ATOM 1246 N N . GLU A 1 156 ? -13.703 1.472 -1.302 1.00 54.19 156 GLU A N 1
ATOM 1247 C CA . GLU A 1 156 ? -14.844 2.271 -0.828 1.00 54.19 156 GLU A CA 1
ATOM 1248 C C . GLU A 1 156 ? -16.120 1.441 -0.714 1.00 54.19 156 GLU A C 1
ATOM 1250 O O . GLU A 1 156 ? -16.816 1.526 0.300 1.00 54.19 156 GLU A O 1
ATOM 1255 N N . LYS A 1 157 ? -16.379 0.572 -1.697 1.00 60.28 157 LYS A N 1
ATOM 1256 C CA . LYS A 1 157 ? -17.476 -0.398 -1.645 1.00 60.28 157 LYS A CA 1
ATOM 1257 C C . LYS A 1 157 ? -17.299 -1.368 -0.475 1.00 60.28 157 LYS A C 1
ATOM 1259 O O . LYS A 1 157 ? -18.207 -1.502 0.336 1.00 60.28 157 LYS A O 1
ATOM 1264 N N . ALA A 1 158 ? -16.104 -1.928 -0.296 1.00 55.88 158 ALA A N 1
ATOM 1265 C CA . ALA A 1 158 ? -15.764 -2.769 0.849 1.00 55.88 158 ALA A CA 1
ATOM 1266 C C . ALA A 1 158 ? -15.869 -2.003 2.175 1.00 55.88 158 ALA A C 1
ATOM 1268 O O . ALA A 1 158 ? -16.285 -2.574 3.174 1.00 55.88 158 ALA A O 1
ATOM 1269 N N . ARG A 1 159 ? -15.553 -0.700 2.209 1.00 54.94 159 ARG A N 1
ATOM 1270 C CA . ARG A 1 159 ? -15.738 0.160 3.392 1.00 54.94 159 ARG A CA 1
ATOM 1271 C C . ARG A 1 159 ? -17.219 0.400 3.695 1.00 54.94 159 ARG A C 1
ATOM 1273 O O . ARG A 1 159 ? -17.588 0.419 4.869 1.00 54.94 159 ARG A O 1
ATOM 1280 N N . ALA A 1 160 ? -18.061 0.574 2.678 1.00 62.81 160 ALA A N 1
ATOM 1281 C CA . ALA A 1 160 ? -19.509 0.724 2.821 1.00 62.81 160 AL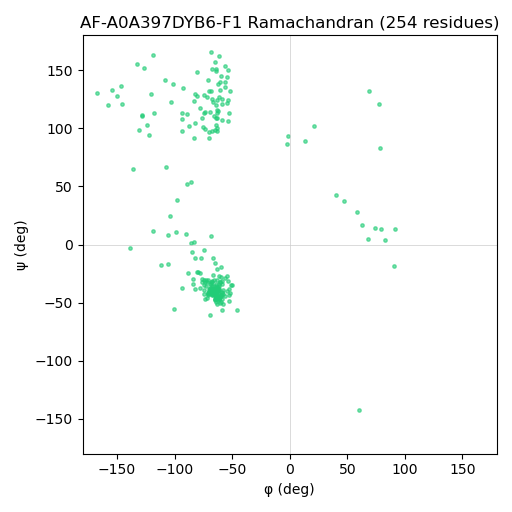A A CA 1
ATOM 1282 C C . ALA A 1 160 ? -20.184 -0.593 3.239 1.00 62.81 160 ALA A C 1
ATOM 1284 O O . ALA A 1 160 ? -21.005 -0.602 4.159 1.00 62.81 160 ALA A O 1
ATOM 1285 N N . GLU A 1 161 ? -19.786 -1.712 2.638 1.00 66.06 161 GLU A N 1
ATOM 1286 C CA . GLU A 1 161 ? -20.224 -3.062 2.999 1.00 66.06 161 GLU A CA 1
ATOM 1287 C C . GLU A 1 161 ? -19.762 -3.432 4.410 1.00 66.06 161 GLU A C 1
ATOM 1289 O O . GLU A 1 161 ? -20.560 -3.913 5.205 1.00 66.06 161 GLU A O 1
ATOM 1294 N N . PHE A 1 162 ? -18.518 -3.115 4.777 1.00 61.88 162 PHE A N 1
ATOM 1295 C CA . PHE A 1 162 ? -17.990 -3.306 6.128 1.00 61.88 162 PHE A CA 1
ATOM 1296 C C . PHE A 1 162 ? -18.717 -2.436 7.160 1.00 61.88 162 PHE A C 1
ATOM 1298 O O . PHE A 1 162 ? -19.138 -2.951 8.195 1.00 61.88 162 PHE A O 1
ATOM 1305 N N . LYS A 1 163 ? -18.960 -1.146 6.866 1.00 62.72 163 LYS A N 1
ATOM 1306 C CA . LYS A 1 163 ? -19.806 -0.276 7.710 1.00 62.72 163 LYS A CA 1
ATOM 1307 C C . LYS A 1 163 ? -21.198 -0.876 7.903 1.00 62.72 163 LYS A C 1
ATOM 1309 O O . LYS A 1 163 ? -21.710 -0.885 9.018 1.00 62.72 163 LYS A O 1
ATOM 1314 N N . THR A 1 164 ? -21.804 -1.379 6.833 1.00 68.38 164 THR A N 1
ATOM 1315 C CA . THR A 1 164 ? -23.139 -1.990 6.866 1.00 68.38 164 THR A CA 1
ATOM 1316 C C . THR A 1 164 ? -23.138 -3.312 7.639 1.00 68.38 164 THR A C 1
ATOM 1318 O O . THR A 1 164 ? -24.024 -3.539 8.458 1.00 68.38 164 THR A O 1
ATOM 1321 N N . SER A 1 165 ? -22.121 -4.154 7.451 1.00 60.00 165 SER A N 1
ATOM 1322 C CA . SER A 1 165 ? -21.967 -5.443 8.133 1.00 60.00 165 SER A CA 1
ATOM 1323 C C . SER A 1 165 ? -21.717 -5.275 9.629 1.00 60.00 165 SER A C 1
ATOM 1325 O O . SER A 1 165 ? -22.268 -6.036 10.418 1.00 60.00 165 SER A O 1
ATOM 1327 N N . ILE A 1 166 ? -20.935 -4.272 10.036 1.00 58.75 166 ILE A N 1
ATOM 1328 C CA . ILE A 1 166 ? -20.714 -3.971 11.455 1.00 58.75 166 ILE A CA 1
ATOM 1329 C C . ILE A 1 166 ? -21.966 -3.375 12.089 1.00 58.75 166 ILE A C 1
ATOM 1331 O O . ILE A 1 166 ? -22.343 -3.817 13.165 1.00 58.75 166 ILE A O 1
ATOM 1335 N N . ARG A 1 167 ? -22.670 -2.460 11.412 1.00 57.66 167 ARG A N 1
ATOM 1336 C CA . ARG A 1 167 ? -23.975 -1.958 11.886 1.00 57.66 167 ARG A CA 1
ATOM 1337 C C . ARG A 1 167 ? -25.025 -3.063 12.014 1.00 57.66 167 ARG A C 1
ATOM 1339 O O . ARG A 1 167 ? -25.888 -2.978 12.876 1.00 57.66 167 ARG A O 1
ATOM 1346 N N . LYS A 1 168 ? -24.968 -4.095 11.164 1.00 58.84 168 LYS A N 1
ATOM 1347 C CA . LYS A 1 168 ? -25.803 -5.299 11.296 1.00 58.84 168 LYS A CA 1
ATOM 1348 C C . LYS A 1 168 ? -25.384 -6.168 12.484 1.00 58.84 168 LYS A C 1
ATOM 1350 O O . LYS A 1 168 ? -26.257 -6.669 13.178 1.00 58.84 168 LYS A O 1
ATOM 1355 N N . ALA A 1 169 ? -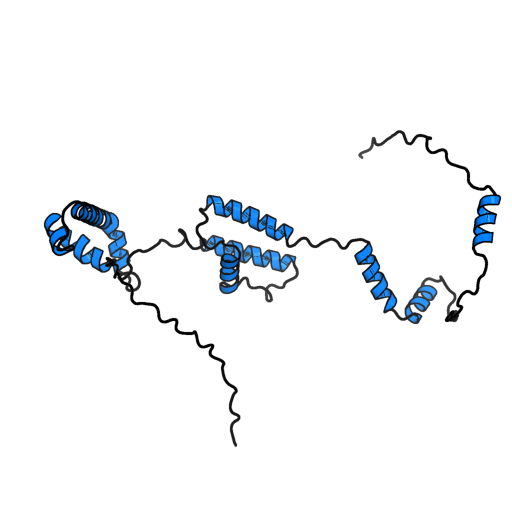24.081 -6.342 12.706 1.00 51.66 169 ALA A N 1
ATOM 1356 C CA . ALA A 1 169 ? -23.546 -7.157 13.798 1.00 51.66 169 ALA A CA 1
ATOM 1357 C C . ALA A 1 169 ? -23.723 -6.502 15.182 1.00 51.66 169 ALA A C 1
ATOM 1359 O O . ALA A 1 169 ? -23.946 -7.205 16.156 1.00 51.66 169 ALA A O 1
ATOM 1360 N N . PHE A 1 170 ? -23.674 -5.168 15.253 1.00 48.50 170 PHE A N 1
ATOM 1361 C CA . PHE A 1 170 ? -23.914 -4.352 16.451 1.00 48.50 170 PHE A CA 1
ATOM 1362 C C . PHE A 1 170 ? -25.347 -3.805 16.503 1.00 48.50 170 PHE A C 1
ATOM 1364 O O . PHE A 1 170 ? -25.588 -2.670 16.916 1.00 48.50 170 PHE A O 1
ATOM 1371 N N . ARG A 1 171 ? -26.337 -4.594 16.078 1.00 45.38 171 ARG A N 1
ATOM 1372 C CA . ARG A 1 171 ? -27.714 -4.310 16.483 1.00 45.38 171 ARG A CA 1
ATOM 1373 C C . ARG A 1 171 ? -27.801 -4.625 17.975 1.00 45.38 171 ARG A C 1
ATOM 1375 O O . ARG A 1 171 ? -27.987 -5.783 18.333 1.00 45.38 171 ARG A O 1
ATOM 1382 N N . LEU A 1 172 ? -27.675 -3.603 18.826 1.00 51.69 172 LEU A N 1
ATOM 1383 C CA . LEU A 1 172 ? -28.344 -3.641 20.123 1.00 51.69 172 LEU A CA 1
ATOM 1384 C C . LEU A 1 172 ? -29.815 -3.916 19.810 1.00 51.69 172 LEU A C 1
ATOM 1386 O O . LEU A 1 172 ? -30.507 -3.088 19.212 1.00 51.69 172 LEU A O 1
ATOM 1390 N N . LYS A 1 173 ? -30.241 -5.146 20.086 1.00 52.97 173 LYS A N 1
ATOM 1391 C CA . LYS A 1 173 ? -31.650 -5.496 20.105 1.00 52.97 173 LYS A CA 1
ATOM 1392 C C . LYS A 1 173 ? -32.243 -4.676 21.243 1.00 52.97 173 LYS A C 1
ATOM 1394 O O . LYS A 1 173 ? -31.762 -4.771 22.366 1.00 52.97 173 LYS A O 1
ATOM 1399 N N . CYS A 1 174 ? -33.212 -3.820 20.924 1.00 51.72 174 CYS A N 1
ATOM 1400 C CA . CYS A 1 174 ? -34.098 -3.305 21.957 1.00 51.72 174 CYS A CA 1
ATOM 1401 C C . CYS A 1 174 ? -34.683 -4.549 22.640 1.00 51.72 174 CYS A C 1
ATOM 1403 O O . CYS A 1 174 ? -35.202 -5.389 21.894 1.00 51.72 174 CYS A O 1
ATOM 1405 N N . PRO A 1 175 ? -34.511 -4.723 23.962 1.00 70.19 175 PRO A N 1
ATOM 1406 C CA . PRO A 1 175 ? -35.108 -5.844 24.670 1.00 70.19 175 PRO A CA 1
ATOM 1407 C C . PRO A 1 175 ? -36.597 -5.877 24.338 1.00 70.19 175 PRO A C 1
ATOM 1409 O O . PRO A 1 175 ? -37.256 -4.827 24.321 1.00 70.19 175 PRO A O 1
ATOM 1412 N N . GLU A 1 176 ? -37.114 -7.045 23.979 1.00 76.19 176 GLU A N 1
ATOM 1413 C CA . GLU A 1 176 ? -38.547 -7.172 23.773 1.00 76.19 176 GLU A CA 1
ATOM 1414 C C . GLU A 1 176 ? -39.253 -6.940 25.111 1.00 76.19 176 GLU A C 1
ATOM 1416 O O . GLU A 1 176 ? -38.664 -7.077 26.184 1.00 76.19 176 GLU A O 1
ATOM 1421 N N . ARG A 1 177 ? -40.532 -6.552 25.070 1.00 76.56 177 ARG A N 1
ATOM 1422 C CA . ARG A 1 177 ? -41.306 -6.280 26.292 1.00 76.56 177 ARG A CA 1
ATOM 1423 C C . ARG A 1 177 ? -41.199 -7.434 27.297 1.00 76.56 177 ARG A C 1
ATOM 1425 O O . ARG A 1 177 ? -41.157 -7.179 28.492 1.00 76.56 177 ARG A O 1
ATOM 1432 N N . TRP A 1 178 ? -41.125 -8.668 26.802 1.00 82.69 178 TRP A N 1
ATOM 1433 C CA . TRP A 1 178 ? -40.938 -9.866 27.612 1.00 82.69 178 TRP A CA 1
ATOM 1434 C C . TRP A 1 178 ? -39.581 -9.931 28.313 1.00 82.69 178 TRP A C 1
ATOM 1436 O O . TRP A 1 178 ? -39.576 -10.219 29.499 1.00 82.69 178 TRP A O 1
ATOM 1446 N N . ASP A 1 179 ? -38.477 -9.565 27.654 1.00 77.81 179 ASP A N 1
ATOM 1447 C CA . ASP A 1 179 ? -37.143 -9.524 28.279 1.00 77.81 179 ASP A CA 1
ATOM 1448 C C . ASP A 1 179 ? -37.117 -8.523 29.450 1.00 77.81 179 ASP A C 1
ATOM 1450 O O . ASP A 1 179 ? -36.540 -8.773 30.502 1.00 77.81 179 ASP A O 1
ATOM 1454 N N . ILE A 1 180 ? -37.785 -7.374 29.284 1.00 80.81 180 ILE A N 1
ATOM 1455 C CA . ILE A 1 180 ? -37.889 -6.354 30.338 1.00 80.81 180 ILE A CA 1
ATOM 1456 C C . ILE A 1 180 ? -38.741 -6.868 31.502 1.00 80.81 180 ILE A C 1
ATOM 1458 O O . ILE A 1 180 ? -38.402 -6.634 32.658 1.00 80.81 180 ILE A O 1
ATOM 1462 N N . VAL A 1 181 ? -39.854 -7.543 31.207 1.00 85.44 181 VAL A N 1
ATOM 1463 C CA . VAL A 1 181 ? -40.746 -8.108 32.229 1.00 85.44 181 VAL A CA 1
ATOM 1464 C C . VAL A 1 181 ? -40.060 -9.239 32.991 1.00 85.44 181 VAL A C 1
ATOM 1466 O O . VAL A 1 181 ? -40.189 -9.281 34.207 1.00 85.44 181 VAL A O 1
ATOM 1469 N N . GLU A 1 182 ? -39.298 -10.093 32.309 1.00 82.94 182 GLU A N 1
ATOM 1470 C CA . GLU A 1 182 ? -38.481 -11.146 32.921 1.00 82.94 182 GLU A CA 1
ATOM 1471 C C . GLU A 1 182 ? -37.458 -10.539 33.888 1.00 82.94 182 GLU A C 1
ATOM 1473 O O . GLU A 1 182 ? -37.449 -10.887 35.063 1.00 82.94 182 GLU A O 1
ATOM 1478 N N . TRP A 1 183 ? -36.700 -9.523 33.460 1.00 87.06 183 TRP A N 1
ATOM 1479 C CA . TRP A 1 183 ? -35.734 -8.858 34.345 1.00 87.06 183 TRP A CA 1
ATOM 1480 C C . TRP A 1 183 ? -36.389 -8.159 35.533 1.00 87.06 183 TRP A C 1
ATOM 1482 O O . TRP A 1 183 ? -35.828 -8.142 36.626 1.00 87.06 183 TRP A O 1
ATOM 1492 N N . ILE A 1 184 ? -37.557 -7.543 35.331 1.00 79.12 184 ILE A N 1
ATOM 1493 C CA . ILE A 1 184 ? -38.309 -6.937 36.432 1.00 79.12 184 ILE A CA 1
ATOM 1494 C C . ILE A 1 184 ? -38.786 -8.027 37.394 1.00 79.12 184 ILE A C 1
ATOM 1496 O O . ILE A 1 184 ? -38.661 -7.831 38.597 1.00 79.12 184 ILE A O 1
ATOM 1500 N N . SER A 1 185 ? -39.281 -9.159 36.891 1.00 82.31 185 SER A N 1
ATOM 1501 C CA . SER A 1 185 ? -39.716 -10.290 37.716 1.00 82.31 185 SER A CA 1
ATOM 1502 C C . SER A 1 185 ? -38.565 -10.834 38.556 1.00 82.31 185 SER A C 1
ATOM 1504 O O . SER A 1 185 ? -38.695 -10.898 39.773 1.00 82.31 185 SER A O 1
ATOM 1506 N N . ASP A 1 186 ? -37.415 -11.103 37.937 1.00 78.69 186 ASP A N 1
ATOM 1507 C CA . ASP A 1 186 ? -36.225 -11.617 38.624 1.00 78.69 186 ASP A CA 1
ATOM 1508 C C . ASP A 1 186 ? -35.756 -10.661 39.736 1.00 78.69 186 ASP A C 1
ATOM 1510 O O . ASP A 1 186 ? -35.430 -11.075 40.848 1.00 78.69 186 ASP A O 1
ATOM 1514 N N . VAL A 1 187 ? -35.772 -9.350 39.468 1.00 85.06 187 VAL A N 1
ATOM 1515 C CA . VAL A 1 187 ? -35.404 -8.322 40.457 1.00 85.06 187 VAL A CA 1
ATOM 1516 C C . VAL A 1 187 ? -36.432 -8.219 41.588 1.00 85.06 187 VAL A C 1
ATOM 1518 O O . VAL A 1 187 ? -36.066 -7.905 42.724 1.00 85.06 187 VAL A O 1
ATOM 1521 N N . TRP A 1 188 ? -37.715 -8.442 41.298 1.00 77.00 188 TRP A N 1
ATOM 1522 C CA . TRP A 1 188 ? -38.780 -8.414 42.303 1.00 77.00 188 TRP A CA 1
ATOM 1523 C C . TRP A 1 188 ? -38.793 -9.681 43.163 1.00 77.00 188 TRP A C 1
ATOM 1525 O O . TRP A 1 188 ? -39.063 -9.569 44.358 1.00 77.00 188 TRP A O 1
ATOM 1535 N N . ASP A 1 189 ? -38.421 -10.834 42.606 1.00 76.19 189 ASP A N 1
ATOM 1536 C CA . ASP A 1 189 ? -38.285 -12.102 43.336 1.00 76.19 189 ASP A CA 1
ATOM 1537 C C . ASP A 1 189 ? -37.121 -12.073 44.340 1.00 76.19 189 ASP A C 1
ATOM 1539 O O . ASP A 1 189 ? -37.196 -12.671 45.415 1.00 76.19 189 ASP A O 1
ATOM 1543 N N . GLU A 1 190 ? -36.056 -11.325 44.042 1.00 80.75 190 GLU A N 1
ATOM 1544 C CA . GLU A 1 190 ? -34.942 -11.107 44.973 1.00 80.75 190 GLU A CA 1
ATOM 1545 C C . GLU A 1 190 ? -35.265 -10.088 46.086 1.00 80.75 190 GLU A C 1
ATOM 1547 O O . GLU A 1 190 ? -34.513 -9.964 47.064 1.00 80.75 190 GLU A O 1
ATOM 1552 N N . LEU A 1 191 ? -36.371 -9.341 45.973 1.00 78.31 191 LEU A N 1
ATOM 1553 C CA . LEU A 1 191 ? -36.718 -8.300 46.935 1.00 78.31 191 LEU A CA 1
ATOM 1554 C C . LEU A 1 191 ? -37.379 -8.907 48.189 1.00 78.31 191 LEU A C 1
ATOM 1556 O O . LEU A 1 191 ? -38.392 -9.596 48.090 1.00 78.31 191 LEU A O 1
ATOM 1560 N N . PRO A 1 192 ? -36.901 -8.600 49.412 1.00 83.19 192 PRO A N 1
ATOM 1561 C CA . PRO A 1 192 ? -37.546 -9.101 50.620 1.00 83.19 192 PRO A CA 1
ATOM 1562 C C . PRO A 1 192 ? -38.993 -8.607 50.722 1.00 83.19 192 PRO A C 1
ATOM 1564 O O . PRO A 1 192 ? -39.244 -7.402 50.631 1.00 83.19 192 PRO A O 1
ATOM 1567 N N . THR A 1 193 ? -39.935 -9.504 51.029 1.00 77.38 193 THR A N 1
ATOM 1568 C CA . THR A 1 193 ? -41.368 -9.185 51.193 1.00 77.38 193 THR A CA 1
ATOM 1569 C C . THR A 1 193 ? -41.599 -8.053 52.198 1.00 77.38 193 THR A C 1
ATOM 1571 O O . THR A 1 193 ? -42.485 -7.222 52.032 1.00 77.38 193 THR A O 1
ATOM 1574 N N . THR A 1 194 ? -40.737 -7.948 53.212 1.00 80.62 194 THR A N 1
ATOM 1575 C CA . THR A 1 194 ? -40.770 -6.869 54.211 1.00 80.62 194 THR A CA 1
ATOM 1576 C C . THR A 1 194 ? -40.518 -5.481 53.615 1.00 80.62 194 THR A C 1
ATOM 1578 O O . THR A 1 194 ? -41.052 -4.493 54.118 1.00 80.62 194 THR A O 1
ATOM 1581 N N . THR A 1 195 ? -39.731 -5.385 52.541 1.00 83.00 195 THR A N 1
ATOM 1582 C CA . THR A 1 195 ? -39.477 -4.141 51.802 1.00 83.00 195 THR A CA 1
ATOM 1583 C C . THR A 1 195 ? -40.689 -3.758 50.956 1.00 83.00 195 THR A C 1
ATOM 1585 O O . THR A 1 195 ? -41.052 -2.583 50.920 1.00 83.00 195 THR A O 1
ATOM 1588 N N . ILE A 1 196 ? -41.348 -4.745 50.340 1.00 80.81 196 ILE A N 1
ATOM 1589 C CA . ILE A 1 196 ? -42.574 -4.549 49.550 1.00 80.81 196 ILE A CA 1
ATOM 1590 C C . ILE A 1 196 ? -43.713 -4.053 50.454 1.00 80.81 196 ILE A C 1
ATOM 1592 O O . ILE A 1 196 ? -44.321 -3.022 50.171 1.00 80.81 196 ILE A O 1
ATOM 1596 N N . VAL A 1 197 ? -43.934 -4.719 51.593 1.00 82.62 197 VAL A N 1
ATOM 1597 C CA . VAL A 1 197 ? -44.968 -4.352 52.579 1.00 82.62 197 VAL A CA 1
ATOM 1598 C C . VAL A 1 197 ? -44.758 -2.930 53.101 1.00 82.62 197 VAL A C 1
ATOM 1600 O O . VAL A 1 197 ? -45.679 -2.120 53.056 1.00 82.62 197 VAL A O 1
ATOM 1603 N N . LYS A 1 198 ? -43.529 -2.566 53.488 1.00 81.25 198 LYS A N 1
ATOM 1604 C CA . LYS A 1 198 ? -43.212 -1.185 53.903 1.00 81.25 198 LYS A CA 1
ATOM 1605 C C . LYS A 1 198 ? -43.451 -0.159 52.793 1.00 81.25 198 LYS A C 1
ATOM 1607 O O . LYS A 1 198 ? -43.785 0.991 53.078 1.00 81.25 198 LYS A O 1
ATOM 1612 N N . GLY A 1 199 ? -43.260 -0.551 51.533 1.00 83.00 199 GLY A N 1
ATOM 1613 C CA . GLY A 1 199 ? -43.603 0.266 50.372 1.00 83.00 199 GLY A CA 1
ATOM 1614 C C . GLY A 1 199 ? -45.103 0.549 50.298 1.00 83.00 199 GLY A C 1
ATOM 1615 O O . GLY A 1 199 ? -45.495 1.709 50.173 1.00 83.00 199 GLY A O 1
ATOM 1616 N N . PHE A 1 200 ? -45.938 -0.479 50.457 1.00 83.94 200 PHE A N 1
ATOM 1617 C CA . PHE A 1 200 ? -47.396 -0.333 50.470 1.00 83.94 200 PHE A CA 1
ATOM 1618 C C . PHE A 1 200 ? -47.910 0.478 51.665 1.00 83.94 200 PHE A C 1
ATOM 1620 O O . PHE A 1 200 ? -48.785 1.324 51.475 1.00 83.94 200 PHE A O 1
ATOM 1627 N N . GLU A 1 201 ? -47.329 0.303 52.855 1.00 84.38 201 GLU A N 1
ATOM 1628 C CA . GLU A 1 201 ? -47.632 1.135 54.032 1.00 84.38 201 GLU A CA 1
ATOM 1629 C C . GLU A 1 201 ? -47.316 2.614 53.754 1.00 84.38 201 GLU A C 1
ATOM 1631 O O . GLU A 1 201 ? -48.114 3.508 54.040 1.00 84.38 201 GLU A O 1
ATOM 1636 N N . LYS A 1 202 ? -46.162 2.891 53.130 1.00 84.50 202 LYS A N 1
ATOM 1637 C CA . LYS A 1 202 ? -45.738 4.257 52.785 1.00 84.50 202 LYS A CA 1
ATOM 1638 C C . LYS A 1 202 ? -46.615 4.893 51.704 1.00 84.50 202 LYS A C 1
ATOM 1640 O O . LYS A 1 202 ? -46.800 6.109 51.712 1.00 84.50 202 LYS A O 1
ATOM 1645 N N . CYS A 1 203 ? -47.143 4.085 50.790 1.00 82.62 203 CYS A N 1
ATOM 1646 C CA . CYS A 1 203 ? -48.103 4.507 49.773 1.00 82.62 203 CYS A CA 1
ATOM 1647 C C . CYS A 1 203 ? -49.557 4.537 50.279 1.00 82.62 203 CYS A C 1
ATOM 1649 O O . CYS A 1 203 ? -50.437 4.860 49.488 1.00 82.62 203 CYS A O 1
ATOM 1651 N N . GLN A 1 204 ? -49.806 4.236 51.563 1.00 82.31 204 GLN A N 1
ATOM 1652 C CA . GLN A 1 204 ? -51.139 4.203 52.186 1.00 82.31 204 GLN A CA 1
ATOM 1653 C C . GLN A 1 204 ? -52.112 3.218 51.512 1.00 82.31 204 GLN A C 1
ATOM 1655 O O . GLN A 1 204 ? -53.322 3.422 51.523 1.00 82.31 204 GLN A O 1
ATOM 1660 N N . ILE A 1 205 ? -51.577 2.155 50.906 1.00 84.38 205 ILE A N 1
ATOM 1661 C CA . ILE A 1 205 ? -52.364 1.092 50.259 1.00 84.38 205 ILE A CA 1
ATOM 1662 C C . ILE A 1 205 ? -52.813 0.054 51.296 1.00 84.38 205 ILE A C 1
ATOM 1664 O O . ILE A 1 205 ? -53.870 -0.553 51.149 1.00 84.38 205 ILE A O 1
ATOM 1668 N N . ILE A 1 206 ? -52.016 -0.132 52.349 1.00 81.94 206 ILE A N 1
ATOM 1669 C CA . ILE A 1 206 ? -52.311 -1.004 53.489 1.00 81.94 206 ILE A CA 1
ATOM 1670 C C . ILE A 1 206 ? -52.041 -0.262 54.793 1.00 81.94 206 ILE A C 1
ATOM 1672 O O . ILE A 1 206 ? -51.209 0.652 54.839 1.00 81.94 206 ILE A O 1
ATOM 1676 N N . ASP A 1 207 ? -52.717 -0.687 55.855 1.00 80.50 207 ASP A N 1
ATOM 1677 C CA . ASP A 1 207 ? -52.512 -0.119 57.179 1.00 80.50 207 ASP A CA 1
ATOM 1678 C C . ASP A 1 207 ? -51.144 -0.528 57.756 1.00 80.50 207 ASP A C 1
ATOM 1680 O O . ASP A 1 207 ? -50.705 -1.676 57.581 1.00 80.50 207 ASP A O 1
ATOM 1684 N N . PRO A 1 208 ? -50.458 0.388 58.464 1.00 71.00 208 PRO A N 1
ATOM 1685 C CA . PRO A 1 208 ? -49.163 0.106 59.064 1.00 71.00 208 PRO A CA 1
ATOM 1686 C C . PRO A 1 208 ? -49.284 -0.988 60.130 1.00 71.00 208 PRO A C 1
ATOM 1688 O O . PRO A 1 208 ? -50.039 -0.850 61.094 1.00 71.00 208 PRO A O 1
ATOM 1691 N N . GLY A 1 209 ? -48.508 -2.062 59.974 1.00 66.12 209 GLY A N 1
ATOM 1692 C CA . GLY A 1 209 ? -48.521 -3.212 60.882 1.00 66.12 209 GLY A CA 1
ATOM 1693 C C . GLY A 1 209 ? -49.483 -4.339 60.493 1.00 66.12 209 GLY A C 1
ATOM 1694 O O . GLY A 1 209 ? -49.721 -5.229 61.312 1.00 66.12 209 GLY A O 1
ATOM 1695 N N . THR A 1 210 ? -50.015 -4.339 59.267 1.00 64.62 210 THR A N 1
ATOM 1696 C CA . THR A 1 210 ? -50.803 -5.467 58.746 1.00 64.62 210 THR A CA 1
ATOM 1697 C C . THR A 1 210 ? -49.925 -6.725 58.677 1.00 64.62 210 THR A C 1
ATOM 1699 O O . THR A 1 210 ? -48.934 -6.767 57.947 1.00 64.62 210 THR A O 1
ATOM 1702 N N . ALA A 1 211 ? -50.250 -7.756 59.463 1.00 59.31 211 ALA A N 1
ATOM 1703 C CA . ALA A 1 211 ? -49.519 -9.021 59.456 1.00 59.31 211 ALA A CA 1
ATOM 1704 C C . ALA A 1 211 ? -49.742 -9.764 58.127 1.00 59.31 211 ALA A C 1
ATOM 1706 O O . ALA A 1 211 ? -50.880 -9.916 57.686 1.00 59.31 211 ALA A O 1
ATOM 1707 N N . LEU A 1 212 ? -48.661 -10.245 57.501 1.00 59.28 212 LEU A N 1
ATOM 1708 C CA . LEU A 1 212 ? -48.744 -11.130 56.337 1.00 59.28 212 LEU A CA 1
ATOM 1709 C C . LEU A 1 212 ? -49.435 -12.432 56.759 1.00 59.28 212 LEU A C 1
ATOM 1711 O O . LEU A 1 212 ? -48.909 -13.169 57.593 1.00 59.28 212 LEU A O 1
ATOM 1715 N N . VAL A 1 213 ? -50.612 -12.704 56.198 1.00 61.69 213 VAL A N 1
ATOM 1716 C CA . VAL A 1 213 ? -51.251 -14.015 56.320 1.00 61.69 213 VAL A CA 1
ATOM 1717 C C . VAL A 1 213 ? -50.516 -14.948 55.361 1.00 61.69 213 VAL A C 1
ATOM 1719 O O . VAL A 1 213 ? -50.590 -14.785 54.145 1.00 61.69 213 VAL A O 1
ATOM 1722 N N . ASP A 1 214 ? -49.737 -15.872 55.916 1.00 48.38 214 ASP A N 1
ATOM 1723 C CA . ASP A 1 214 ? -49.016 -16.890 55.157 1.00 48.38 214 ASP A CA 1
ATOM 1724 C C . ASP A 1 214 ? -50.018 -17.937 54.656 1.00 48.38 214 ASP A C 1
ATOM 1726 O O . ASP A 1 214 ? -50.456 -18.812 55.400 1.00 48.38 214 ASP A O 1
ATOM 1730 N N . HIS A 1 215 ? -50.426 -17.819 53.394 1.00 50.78 215 HIS A N 1
ATOM 1731 C CA . HIS A 1 215 ? -51.164 -18.865 52.691 1.00 50.78 215 HIS A CA 1
ATOM 1732 C C . HIS A 1 215 ? -50.182 -19.876 52.080 1.00 50.78 215 HIS A C 1
ATOM 1734 O O . HIS A 1 215 ? -50.224 -20.147 50.881 1.00 50.78 215 HIS A O 1
ATOM 1740 N N . THR A 1 216 ? -49.269 -20.439 52.873 1.00 48.88 216 THR A N 1
ATOM 1741 C CA . THR A 1 216 ? -48.581 -21.661 52.455 1.00 48.88 216 THR A CA 1
ATOM 1742 C C . THR A 1 216 ? -49.514 -22.848 52.675 1.00 48.88 216 THR A C 1
ATOM 1744 O O . THR A 1 216 ? -49.881 -23.188 53.797 1.00 48.88 216 THR A O 1
ATOM 1747 N N . GLN A 1 217 ? -49.851 -23.501 51.561 1.00 51.81 217 GLN A N 1
ATOM 1748 C CA . GLN A 1 217 ? -50.493 -24.814 51.471 1.00 51.81 217 GLN A CA 1
ATOM 1749 C C . GLN A 1 217 ? -52.013 -24.858 51.724 1.00 51.81 217 GLN A C 1
ATOM 1751 O O . GLN A 1 217 ? -52.499 -25.266 52.774 1.00 51.81 217 GLN A O 1
ATOM 1756 N N . GLN A 1 218 ? -52.775 -24.557 50.673 1.00 37.47 218 GLN A N 1
ATOM 1757 C CA . GLN A 1 218 ? -53.987 -25.314 50.360 1.00 37.47 218 GLN A CA 1
ATOM 1758 C C . GLN A 1 218 ? -53.846 -25.830 48.929 1.00 37.47 218 GLN A C 1
ATOM 1760 O O . GLN A 1 218 ? -54.003 -25.076 47.971 1.00 37.47 218 GLN A O 1
ATOM 1765 N N . ASP A 1 219 ? -53.520 -27.116 48.797 1.00 40.16 219 ASP A N 1
ATOM 1766 C CA . ASP A 1 219 ? -53.958 -27.880 47.633 1.00 40.16 219 ASP A CA 1
ATOM 1767 C C . ASP A 1 219 ? -55.485 -27.700 47.543 1.00 40.16 219 ASP A C 1
ATOM 1769 O O . ASP A 1 219 ? -56.170 -27.940 48.546 1.00 40.16 219 ASP A O 1
ATOM 1773 N N . PRO A 1 220 ? -56.050 -27.231 46.419 1.00 43.50 220 PRO A N 1
ATOM 1774 C CA . PRO A 1 220 ? -57.490 -27.200 46.278 1.00 43.50 220 PRO A CA 1
ATOM 1775 C C . PRO A 1 220 ? -57.947 -28.635 46.019 1.00 43.50 220 PRO A C 1
ATOM 1777 O O . PRO A 1 220 ? -57.828 -29.145 44.906 1.00 43.50 220 PRO A O 1
ATOM 1780 N N . GLU A 1 221 ? -58.466 -29.294 47.055 1.00 43.66 221 GLU A N 1
ATOM 1781 C CA . GLU A 1 221 ? -59.475 -30.316 46.812 1.00 43.66 221 GLU A CA 1
ATOM 1782 C C . GLU A 1 221 ? -60.652 -29.651 46.091 1.00 43.66 221 GLU A C 1
ATOM 1784 O O . GLU A 1 221 ? -61.166 -28.623 46.537 1.00 43.66 221 GLU A O 1
ATOM 1789 N N . ASP A 1 222 ? -60.992 -30.233 44.941 1.00 48.19 222 ASP A N 1
ATOM 1790 C CA . ASP A 1 222 ? -62.216 -30.094 44.155 1.00 48.19 222 ASP A CA 1
ATOM 1791 C C . ASP A 1 222 ? -63.281 -29.163 44.762 1.00 48.19 222 ASP A C 1
ATOM 1793 O O . ASP A 1 222 ? -64.153 -29.581 45.524 1.00 48.19 222 ASP A O 1
ATOM 1797 N N . SER A 1 223 ? -63.263 -27.892 44.363 1.00 49.31 223 SER A N 1
ATOM 1798 C CA . SER A 1 223 ? -64.405 -27.000 44.556 1.00 49.31 223 SER A CA 1
ATOM 1799 C C . SER A 1 223 ? -64.715 -26.289 43.247 1.00 49.31 223 SER A C 1
ATOM 1801 O O . SER A 1 223 ? -64.044 -25.332 42.867 1.00 49.31 223 SER A O 1
ATOM 1803 N N . SER A 1 224 ? -65.711 -26.851 42.556 1.00 56.16 224 SER A N 1
ATOM 1804 C CA . SER A 1 224 ? -66.558 -26.288 41.497 1.00 56.16 224 SER A CA 1
ATOM 1805 C C . SER A 1 224 ? -66.298 -24.807 41.167 1.00 56.16 224 SER A C 1
ATOM 1807 O O . SER A 1 224 ? -66.946 -23.905 41.695 1.00 56.16 224 SER A O 1
ATOM 1809 N N . GLY A 1 225 ? -65.341 -24.549 40.271 1.00 50.16 225 GLY A N 1
ATOM 1810 C CA . GLY A 1 225 ? -65.205 -23.258 39.582 1.00 50.16 225 GLY A CA 1
ATOM 1811 C C . GLY A 1 225 ? -66.134 -23.134 38.368 1.00 50.16 225 GLY A C 1
ATOM 1812 O O . GLY A 1 225 ? -66.318 -22.038 37.842 1.00 50.16 225 GLY A O 1
ATOM 1813 N N . ASP A 1 226 ? -66.740 -24.248 37.947 1.00 57.41 226 ASP A N 1
ATOM 1814 C CA . ASP A 1 226 ? -67.646 -24.306 36.800 1.00 57.41 226 ASP A CA 1
ATOM 1815 C C . ASP A 1 226 ? -69.017 -23.680 37.113 1.00 57.41 226 ASP A C 1
ATOM 1817 O O . ASP A 1 226 ? -69.611 -23.060 36.231 1.00 57.41 226 ASP A O 1
ATOM 1821 N N . ASP A 1 227 ? -69.488 -23.730 38.367 1.00 59.53 227 ASP A N 1
ATOM 1822 C CA . ASP A 1 227 ? -70.785 -23.140 38.748 1.00 59.53 227 ASP A CA 1
ATOM 1823 C C . ASP A 1 227 ? -70.806 -21.609 38.615 1.00 59.53 227 ASP A C 1
ATOM 1825 O O . ASP A 1 227 ? -71.814 -21.031 38.215 1.00 59.53 227 ASP A O 1
ATOM 1829 N N . VAL A 1 228 ? -69.690 -20.929 38.902 1.00 62.19 228 VAL A N 1
ATOM 1830 C CA . VAL A 1 228 ? -69.627 -19.455 38.847 1.00 62.19 228 VAL A CA 1
ATOM 1831 C C . VAL A 1 228 ? -69.592 -18.956 37.399 1.00 62.19 228 VAL A C 1
ATOM 1833 O O . VAL A 1 228 ? -70.169 -17.917 37.078 1.00 62.19 228 VAL A O 1
ATOM 1836 N N . LEU A 1 229 ? -68.938 -19.703 36.503 1.00 58.47 229 LEU A N 1
ATOM 1837 C CA . LEU A 1 229 ? -68.909 -19.386 35.072 1.00 58.47 229 LEU A CA 1
ATOM 1838 C C . LEU A 1 229 ? -70.252 -19.685 34.392 1.00 58.47 229 LEU A C 1
ATOM 1840 O O . LEU A 1 229 ? -70.642 -18.955 33.477 1.00 58.47 229 LEU A O 1
ATOM 1844 N N . GLN A 1 230 ? -70.976 -20.705 34.862 1.00 64.19 230 GLN A N 1
ATOM 1845 C CA . GLN A 1 230 ? -72.326 -21.015 34.394 1.00 64.19 230 GLN A CA 1
ATOM 1846 C C . GLN A 1 230 ? -73.347 -19.956 34.852 1.00 64.19 230 GLN A C 1
ATOM 1848 O O . GLN A 1 230 ? -74.145 -19.500 34.035 1.00 64.19 230 GLN A O 1
ATOM 1853 N N . ASP A 1 231 ? -73.260 -19.474 36.098 1.00 65.50 231 ASP A N 1
ATOM 1854 C CA . ASP A 1 231 ? -74.138 -18.413 36.628 1.00 65.50 231 ASP A CA 1
ATOM 1855 C C . ASP A 1 231 ? -73.953 -17.066 35.888 1.00 65.50 231 ASP A C 1
ATOM 1857 O O . ASP A 1 231 ? -74.913 -16.335 35.623 1.00 65.50 231 ASP A O 1
ATOM 1861 N N . LEU A 1 232 ? -72.728 -16.756 35.438 1.00 63.34 232 LEU A N 1
ATOM 1862 C CA . LEU A 1 232 ? -72.480 -15.589 34.579 1.00 63.34 232 LEU A CA 1
ATOM 1863 C C . LEU A 1 232 ? -73.036 -15.744 33.154 1.00 63.34 232 LEU A C 1
ATOM 1865 O O . LEU A 1 232 ? -73.412 -14.745 32.539 1.00 63.34 232 LEU A O 1
ATOM 1869 N N . CYS A 1 233 ? -73.098 -16.965 32.617 1.00 63.06 233 CYS A N 1
ATOM 1870 C CA . CYS A 1 233 ? -73.731 -17.214 31.319 1.00 63.06 233 CYS A CA 1
ATOM 1871 C C . CYS A 1 233 ? -75.263 -17.118 31.412 1.00 63.06 233 CYS A C 1
ATOM 1873 O O . CYS A 1 233 ? -75.902 -16.604 30.492 1.00 63.06 233 CYS A O 1
ATOM 1875 N N . ASP A 1 234 ? -75.844 -17.550 32.533 1.00 62.78 234 ASP A N 1
ATOM 1876 C CA . ASP A 1 234 ? -77.295 -17.596 32.740 1.00 62.78 234 ASP A CA 1
ATOM 1877 C C . ASP A 1 234 ? -77.896 -16.227 33.117 1.00 62.78 234 ASP A C 1
ATOM 1879 O O . ASP A 1 234 ? -79.070 -15.963 32.846 1.00 62.78 234 ASP A O 1
ATOM 1883 N N . THR A 1 235 ? -77.096 -15.309 33.674 1.00 61.16 235 THR A N 1
ATOM 1884 C CA . THR A 1 235 ? -77.532 -13.937 34.007 1.00 61.16 235 THR A CA 1
ATOM 1885 C C . THR A 1 235 ? -77.677 -13.013 32.793 1.00 61.16 235 THR A C 1
ATOM 1887 O O . THR A 1 235 ? -78.185 -11.900 32.936 1.00 61.16 235 THR A O 1
ATOM 1890 N N . GLY A 1 236 ? -77.313 -13.466 31.586 1.00 55.88 236 GLY A N 1
ATOM 1891 C CA . GLY A 1 236 ? -77.702 -12.817 30.329 1.00 55.88 236 GLY A CA 1
ATOM 1892 C C . GLY A 1 236 ? -77.179 -11.389 30.133 1.00 55.88 236 GLY A C 1
ATOM 1893 O O . GLY A 1 236 ? -77.682 -10.672 29.270 1.00 55.88 236 GLY A O 1
ATOM 1894 N N . VAL A 1 237 ? -76.165 -10.961 30.894 1.00 55.81 237 VAL A N 1
ATOM 1895 C CA . VAL A 1 237 ? -75.515 -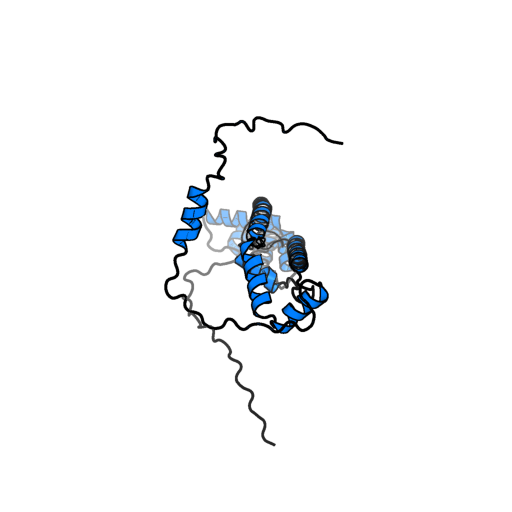9.645 30.744 1.00 55.81 237 VAL A CA 1
ATOM 1896 C C . VAL A 1 237 ? -74.354 -9.744 29.751 1.00 55.81 237 VAL A C 1
ATOM 1898 O O . VAL A 1 237 ? -73.222 -9.356 30.027 1.00 55.81 237 VAL A O 1
ATOM 1901 N N . PHE A 1 238 ? -74.637 -10.293 28.573 1.00 43.91 238 PHE A N 1
ATOM 1902 C CA . PHE A 1 238 ? -73.783 -10.127 27.405 1.00 43.91 238 PHE A CA 1
ATOM 1903 C C . PHE A 1 238 ? -74.645 -9.500 26.317 1.00 43.91 238 PHE A C 1
ATOM 1905 O O . PHE A 1 238 ? -75.378 -10.175 25.597 1.00 43.91 238 PHE A O 1
ATOM 1912 N N . GLU A 1 239 ? -74.594 -8.173 26.241 1.00 52.72 239 GLU A N 1
ATOM 1913 C CA . GLU A 1 239 ? -75.028 -7.452 25.054 1.00 52.72 239 GLU A CA 1
ATOM 1914 C C . GLU A 1 239 ? -74.081 -7.895 23.932 1.00 52.72 239 GLU A C 1
ATOM 1916 O O . GLU A 1 239 ? -72.905 -7.530 23.896 1.00 52.72 239 GLU A O 1
ATOM 1921 N N . ALA A 1 240 ? -74.557 -8.817 23.094 1.00 53.00 240 ALA A N 1
ATOM 1922 C CA . ALA A 1 240 ? -73.830 -9.274 21.925 1.00 53.00 240 ALA A CA 1
ATOM 1923 C C . ALA A 1 240 ? -73.694 -8.082 20.973 1.00 53.00 240 ALA A C 1
ATOM 1925 O O . ALA A 1 240 ? -74.632 -7.744 20.256 1.00 53.00 240 ALA A O 1
ATOM 1926 N N . LEU A 1 241 ? -72.537 -7.421 21.005 1.00 51.28 241 LEU A N 1
ATOM 1927 C CA . LEU A 1 241 ? -72.156 -6.472 19.969 1.00 51.28 241 LEU A CA 1
ATOM 1928 C C . LEU A 1 241 ? -72.045 -7.254 18.656 1.00 51.28 241 LEU A C 1
ATOM 1930 O O . LEU A 1 241 ? -71.200 -8.143 18.522 1.00 51.28 241 LEU A O 1
ATOM 1934 N N . ASP A 1 242 ? -72.953 -6.956 17.730 1.00 51.56 242 ASP A N 1
ATOM 1935 C CA . ASP A 1 242 ? -72.999 -7.527 16.388 1.00 51.56 242 ASP A CA 1
ATOM 1936 C C . ASP A 1 242 ? -71.690 -7.157 15.656 1.00 51.56 242 ASP A C 1
ATOM 1938 O O . ASP A 1 242 ? -71.317 -5.980 15.637 1.00 51.56 242 ASP A O 1
ATOM 1942 N N . PRO A 1 243 ? -70.934 -8.113 15.086 1.00 57.03 243 PRO A N 1
ATOM 1943 C CA . PRO A 1 243 ? -69.615 -7.846 14.501 1.00 57.03 243 PRO A CA 1
ATOM 1944 C C . PRO A 1 243 ? -69.612 -6.990 13.218 1.00 57.03 243 PRO A C 1
ATOM 1946 O O . PRO A 1 243 ? -68.551 -6.835 12.617 1.00 57.03 243 PRO A O 1
ATOM 1949 N N . GLU A 1 244 ? -70.748 -6.428 12.794 1.00 51.28 244 GLU A N 1
ATOM 1950 C CA . GLU A 1 244 ? -70.889 -5.674 11.537 1.00 51.28 244 GLU A CA 1
ATOM 1951 C C . GLU A 1 244 ? -71.303 -4.196 11.718 1.00 51.28 244 GLU A C 1
ATOM 1953 O O . GLU A 1 244 ? -71.577 -3.526 10.725 1.00 51.28 244 GLU A O 1
ATOM 1958 N N . ASP A 1 245 ? -71.278 -3.633 12.934 1.00 44.84 245 ASP A N 1
ATOM 1959 C CA . ASP A 1 245 ? -71.412 -2.174 13.104 1.00 44.84 245 ASP A CA 1
ATOM 1960 C C . ASP A 1 245 ? -70.060 -1.454 12.915 1.00 44.84 245 ASP A C 1
ATOM 1962 O O . ASP A 1 245 ? -69.241 -1.297 13.822 1.00 44.84 245 ASP A O 1
ATOM 1966 N N . ASP A 1 246 ? -69.842 -1.058 11.659 1.00 46.53 246 ASP A N 1
ATOM 1967 C CA . ASP A 1 246 ? -69.135 0.132 11.169 1.00 46.53 246 ASP A CA 1
ATOM 1968 C C . ASP A 1 246 ? -68.124 0.821 12.115 1.00 46.53 246 ASP A C 1
ATOM 1970 O O . ASP A 1 246 ? -68.452 1.716 12.895 1.00 46.53 246 ASP A O 1
ATOM 1974 N N . VAL A 1 247 ? -66.830 0.576 11.880 1.00 49.50 247 VAL A N 1
ATOM 1975 C CA . VAL A 1 247 ? -65.799 1.611 12.093 1.00 49.50 247 VAL A CA 1
ATOM 1976 C C . VAL A 1 247 ? -65.308 2.090 10.732 1.00 49.50 247 VAL A C 1
ATOM 1978 O O . VAL A 1 247 ? -64.167 1.879 10.318 1.00 49.50 247 VAL A O 1
ATOM 1981 N N . SER A 1 248 ? -66.213 2.750 10.017 1.00 45.06 248 SER A N 1
ATOM 1982 C CA . SER A 1 248 ? -65.885 3.539 8.838 1.00 45.06 248 SER A CA 1
ATOM 1983 C C . SER A 1 248 ? -65.525 4.971 9.255 1.00 45.06 248 SER A C 1
ATOM 1985 O O . SER A 1 248 ? -66.410 5.791 9.454 1.00 45.06 248 SER A O 1
ATOM 1987 N N . LEU A 1 249 ? -64.210 5.253 9.270 1.00 40.44 249 LEU A N 1
ATOM 1988 C CA . LEU A 1 249 ? -63.555 6.561 9.040 1.00 40.44 249 LEU A CA 1
ATOM 1989 C C . LEU A 1 249 ? -63.781 7.632 10.139 1.00 40.44 249 LEU A C 1
ATOM 1991 O O . LEU A 1 249 ? -64.887 7.881 10.580 1.00 40.44 249 LEU A O 1
ATOM 1995 N N . THR A 1 250 ? -62.763 8.334 10.646 1.00 41.69 250 THR A N 1
ATOM 1996 C CA . THR A 1 250 ? -61.960 9.300 9.883 1.00 41.69 250 THR A CA 1
ATOM 1997 C C . THR A 1 250 ? -60.575 9.542 10.502 1.00 41.69 250 THR A C 1
ATOM 1999 O O . THR A 1 250 ? -60.453 10.073 11.605 1.00 41.69 250 THR A O 1
ATOM 2002 N N . LEU A 1 251 ? -59.521 9.252 9.735 1.00 45.06 251 LEU A N 1
ATOM 2003 C CA . LEU A 1 251 ? -58.213 9.892 9.868 1.00 45.06 251 LEU A CA 1
ATOM 2004 C C . LEU A 1 251 ? -58.185 11.079 8.894 1.00 45.06 251 LEU A C 1
ATOM 2006 O O . LEU A 1 251 ? -57.932 10.864 7.710 1.00 45.06 251 LEU A O 1
ATOM 2010 N N . ALA A 1 252 ? -58.453 12.296 9.366 1.00 47.53 252 ALA A N 1
ATOM 2011 C CA . ALA A 1 252 ? -58.077 13.534 8.676 1.00 47.53 252 ALA A CA 1
ATOM 2012 C C . ALA A 1 252 ? -58.248 14.749 9.605 1.00 47.53 252 ALA A C 1
ATOM 2014 O O . ALA A 1 252 ? -59.323 14.925 10.163 1.00 47.53 252 ALA A O 1
ATOM 2015 N N . GLU A 1 253 ? -57.191 15.574 9.661 1.00 48.38 253 GLU A N 1
ATOM 2016 C CA . GLU A 1 253 ? -57.135 16.968 10.164 1.00 48.38 253 GLU A CA 1
ATOM 2017 C C . GLU A 1 253 ? -57.112 17.084 11.706 1.00 48.38 253 GLU A C 1
ATOM 2019 O O . GLU A 1 253 ? -57.956 16.531 12.394 1.00 48.38 253 GLU A O 1
ATOM 2024 N N . CYS A 1 254 ? -56.123 17.680 12.383 1.00 41.97 254 CYS A N 1
ATOM 2025 C CA . CYS A 1 254 ? -55.278 18.863 12.150 1.00 41.97 254 CYS A CA 1
ATOM 2026 C C . CYS A 1 254 ? -53.954 18.628 12.932 1.00 41.97 254 CYS A C 1
ATOM 2028 O O . CYS A 1 254 ? -53.999 18.087 14.033 1.00 41.97 254 CYS A O 1
ATOM 2030 N N . ILE A 1 255 ? -52.724 18.813 12.435 1.00 42.47 255 ILE A N 1
ATOM 2031 C CA . ILE A 1 255 ? -52.027 20.072 12.094 1.00 42.47 255 ILE A CA 1
ATOM 2032 C C . ILE A 1 255 ? -52.706 21.333 12.635 1.00 42.47 255 ILE A C 1
ATOM 2034 O O . ILE A 1 255 ? -53.509 21.938 11.936 1.00 42.47 255 ILE A O 1
ATOM 2038 N N . ASP A 1 256 ? -52.338 21.712 13.858 1.00 39.91 256 ASP A N 1
ATOM 2039 C CA . ASP A 1 256 ? -51.613 22.966 14.126 1.00 39.91 256 ASP A CA 1
ATOM 2040 C C . ASP A 1 256 ? -50.674 22.780 15.332 1.00 39.91 256 ASP A C 1
ATOM 2042 O O . ASP A 1 256 ? -51.110 22.176 16.341 1.00 39.91 256 ASP A O 1
#

Secondary structure (DSSP, 8-state):
--PPPPPP----------PPPPS-------HHHIIIIIIIHHHHS-HHHHHHHHSTT--THHHHHHHHHHHHHHHTHHHHHHHHSSHHHHT-S-PPPTTSSSS--HHHHHHHHHHHHHHHHHTT--TTT----HHHHHHHHHHTTTTS---HHHHHHHHHHHHHHHHHHT--PPPPHHHHHHHHHHHHHTS-HHHHHHHHHHTTSS-TT---------------SHHHHHHHHHT-------TTS-----------

Foldseek 3Di:
DDDDDDDDDDDPDDPPPPDDPDPDDDDAQFLQNLCPLLAPVVVVDDLVVSCCVSPPPDDDPSSVVVSVVSVVSNVCVVVSVVLCVDPVRRRPRDDDDPCPFFDHHPVVLVVVQVVVLVVCVVVVHDCVRDRSDPVVSVVVCVVLVVRGGDDVVVVVVSVVVVVVVVCVVPPPPPDDPVSVVVVVVVVVVPDPVVVVVVVCCVVVVDPPPPDDDDPDDDPDDDDDPPVVVVVVVVVPPDPPPDPPPDPDDDDDDDDD

Radius of gyration: 41.22 Å; Cα contacts (8 Å, |Δi|>4): 113; chains: 1; bounding box: 109×53×91 Å

Organism: Aphanomyces astaci (NCBI:txid112090)

Sequence (256 aa):
MAPTQLDGRRTGGTKKIKRMPKKHKNLYHTYEKKLHHIVNWRKEHSMESAIDTCFPSVAGAKRTTVWKQILRSESQRDHITMACSKARTRDMRTLRKQGISTTLTRIAEENIAQWAMNVALEQGLEANQFKASPSWMKGLMKRWGLAIRANLADGEKARAEFKTSIRKAFRLKCPERWDIVEWISDVWDELPTTTIVKGFEKCQIIDPGTALVDHTQQDPEDSSGDDVLQDLCDTGVFEALDPEDDVSLTLAECID

pLDDT: mean 70.45, std 16.99, range [32.38, 93.44]

Mean predicted aligned error: 21.77 Å

Nearest PDB structures (foldseek):
  6lul-assembly1_A  TM=1.229E-01  e=7.740E+00  Saccharomyces cerevisiae S288C